Protein AF-A0A2E0Q6H4-F1 (afdb_monomer_lite)

Secondary structure (DSSP, 8-state):
-------------------------S---HHHHHHHHHHH--------PPPPPPPPTTS-HHHHHHHHHHHHHHHHHHHHHHHHHHHHHHHHHHHHHHHHHH-TTS--HHHHHHHHHHHHHHHHHHHHHHHHHHHHHHHHHHHHHHHSTT-TTTT-TT-GGG-TT-SS---------------

Sequence (183 aa):
MGVLRPLAFFFALVSAPVCAQQADYPDYDPLAEAQSMVDAHVVSDRTGCSVPIPATWNAPYWEQQAAMRRRVVFEQCLERAYTREYDRLERLGYRVADLRDAYPELDWSGIEYALDLKWEDLDRVESKIAIQRQWAETAITILDTFTGPGAPLDSSPLNPARNPYGGYGGYRPDTSVSAPGVP

Radius of gyration: 33.03 Å; chains: 1; bounding box: 84×75×72 Å

Structure (mmCIF, N/CA/C/O backbone):
data_AF-A0A2E0Q6H4-F1
#
_entry.id   AF-A0A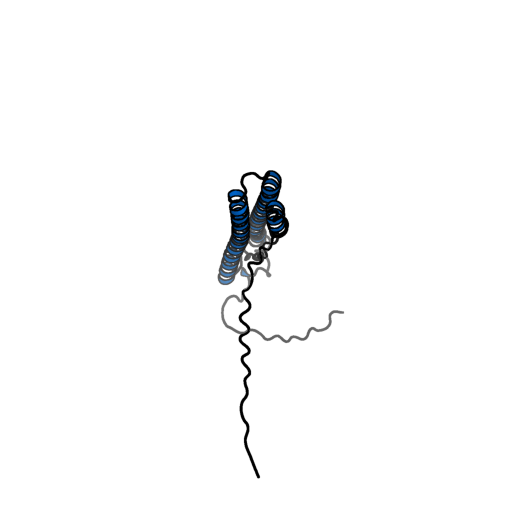2E0Q6H4-F1
#
loop_
_atom_site.group_PDB
_atom_site.id
_atom_site.type_symbol
_atom_site.label_atom_id
_atom_site.label_alt_id
_atom_site.label_comp_id
_atom_site.label_asym_id
_atom_site.label_entity_id
_atom_site.label_seq_id
_atom_site.pdbx_PDB_ins_code
_atom_site.Cartn_x
_atom_site.Cartn_y
_atom_site.Cartn_z
_atom_site.occupancy
_atom_site.B_iso_or_equiv
_atom_site.auth_seq_id
_atom_site.auth_comp_id
_atom_site.auth_asym_id
_atom_site.auth_atom_id
_atom_site.pdbx_PDB_model_num
ATOM 1 N N . MET A 1 1 ? 41.465 -67.825 -1.725 1.00 38.31 1 MET A N 1
ATOM 2 C CA . MET A 1 1 ? 42.762 -67.208 -1.388 1.00 38.31 1 MET A CA 1
ATOM 3 C C . MET A 1 1 ? 43.209 -66.381 -2.577 1.00 38.31 1 MET A C 1
ATOM 5 O O . MET A 1 1 ? 43.345 -66.942 -3.651 1.00 38.31 1 MET A O 1
ATOM 9 N N . GLY A 1 2 ? 43.416 -65.084 -2.342 1.00 38.41 2 GLY A N 1
ATOM 10 C CA . GLY A 1 2 ? 44.238 -64.181 -3.146 1.00 38.41 2 GLY A CA 1
ATOM 11 C C . GLY A 1 2 ? 43.578 -63.464 -4.325 1.00 38.41 2 GLY A C 1
ATOM 12 O O . GLY A 1 2 ? 42.710 -64.021 -4.974 1.00 38.41 2 GLY A O 1
ATOM 13 N N . VAL A 1 3 ? 43.942 -62.230 -4.672 1.00 47.09 3 VAL A N 1
ATOM 14 C CA . VAL A 1 3 ? 44.804 -61.205 -4.052 1.00 47.09 3 VAL A CA 1
ATOM 15 C C . VAL A 1 3 ? 44.552 -59.918 -4.879 1.00 47.09 3 VAL A C 1
ATOM 17 O O . VAL A 1 3 ? 44.521 -59.983 -6.100 1.00 47.09 3 VAL A O 1
ATOM 20 N N . LEU A 1 4 ? 44.398 -58.783 -4.184 1.00 43.22 4 LEU A N 1
ATOM 21 C CA . LEU A 1 4 ? 44.675 -57.381 -4.572 1.00 43.22 4 LEU A CA 1
ATOM 22 C C . LEU A 1 4 ? 43.949 -56.676 -5.747 1.00 43.22 4 LEU A C 1
ATOM 24 O O . LEU A 1 4 ? 44.094 -56.992 -6.922 1.00 43.22 4 LEU A O 1
ATOM 28 N N . ARG A 1 5 ? 43.311 -55.554 -5.370 1.00 51.16 5 ARG A N 1
ATOM 29 C CA . ARG A 1 5 ? 43.126 -54.326 -6.169 1.00 51.16 5 ARG A CA 1
ATOM 30 C C . ARG A 1 5 ? 44.481 -53.713 -6.575 1.00 51.16 5 ARG A C 1
ATOM 32 O O . ARG A 1 5 ? 45.415 -53.754 -5.776 1.00 51.16 5 ARG A O 1
ATOM 39 N N . PRO A 1 6 ? 44.523 -53.004 -7.715 1.00 51.59 6 PRO A N 1
ATOM 40 C CA . PRO A 1 6 ? 44.837 -51.565 -7.702 1.00 51.59 6 PRO A CA 1
ATOM 41 C C . PRO A 1 6 ? 43.843 -50.771 -8.582 1.00 51.59 6 PRO A C 1
ATOM 43 O O . PRO A 1 6 ? 43.427 -51.225 -9.639 1.00 51.59 6 PRO A O 1
ATOM 46 N N . LEU A 1 7 ? 43.232 -49.692 -8.084 1.00 53.69 7 LEU A N 1
ATOM 47 C CA . LEU A 1 7 ? 43.707 -48.305 -8.235 1.00 53.69 7 LEU A CA 1
ATOM 48 C C . LEU A 1 7 ? 44.047 -47.920 -9.687 1.00 53.69 7 LEU A C 1
ATOM 50 O O . LEU A 1 7 ? 45.178 -48.077 -10.128 1.00 53.69 7 LEU A O 1
ATOM 54 N N . ALA A 1 8 ? 43.068 -47.333 -10.379 1.00 49.91 8 ALA A N 1
ATOM 55 C CA . ALA A 1 8 ? 43.291 -46.421 -11.499 1.00 49.91 8 ALA A CA 1
ATOM 56 C C . ALA A 1 8 ? 42.130 -45.411 -11.565 1.00 49.91 8 ALA A C 1
ATOM 58 O O . ALA A 1 8 ? 41.183 -45.554 -12.333 1.00 49.91 8 ALA A O 1
ATOM 59 N N . PHE A 1 9 ? 42.191 -44.400 -10.694 1.00 45.22 9 PHE A N 1
ATOM 60 C CA . PHE A 1 9 ? 41.482 -43.135 -10.884 1.00 45.22 9 PHE A CA 1
ATOM 61 C C . PHE A 1 9 ? 42.164 -42.421 -12.058 1.00 45.22 9 PHE A C 1
ATOM 63 O O . PHE A 1 9 ? 43.212 -41.802 -11.884 1.00 45.22 9 PHE A O 1
ATOM 70 N N . PHE A 1 10 ? 41.612 -42.536 -13.265 1.00 48.28 10 PHE A N 1
ATOM 71 C CA . PHE A 1 10 ? 42.028 -41.689 -14.379 1.00 48.28 10 PHE A CA 1
ATOM 72 C C . PHE A 1 10 ? 41.368 -40.315 -14.224 1.00 48.28 10 PHE A C 1
ATOM 74 O O . PHE A 1 10 ? 40.257 -40.076 -14.688 1.00 48.28 10 PHE A O 1
ATOM 81 N N . PHE A 1 11 ? 42.072 -39.408 -13.546 1.00 49.59 11 PHE A N 1
ATOM 82 C CA . PHE A 1 11 ? 41.886 -37.968 -13.697 1.00 49.59 11 PHE A CA 1
ATOM 83 C C . PHE A 1 11 ? 42.416 -37.567 -15.081 1.00 49.59 11 PHE A C 1
ATOM 85 O O . PHE A 1 11 ? 43.605 -37.308 -15.253 1.00 49.59 11 PHE A O 1
ATOM 92 N N . ALA A 1 12 ? 41.540 -37.533 -16.084 1.00 47.72 12 ALA A N 1
ATOM 93 C CA . ALA A 1 12 ? 41.831 -36.866 -17.347 1.00 47.72 12 ALA A CA 1
ATOM 94 C C . ALA A 1 12 ? 41.518 -35.370 -17.194 1.00 47.72 12 ALA A C 1
ATOM 96 O O . ALA A 1 12 ? 40.416 -34.908 -17.480 1.00 47.72 12 ALA A O 1
ATOM 97 N N . LEU A 1 13 ? 42.506 -34.619 -16.703 1.00 49.28 13 LEU A N 1
ATOM 98 C CA . LEU A 1 13 ? 42.593 -33.170 -16.871 1.00 49.28 13 LEU A CA 1
ATOM 99 C C . LEU A 1 13 ? 42.799 -32.879 -18.364 1.00 49.28 13 LEU A C 1
ATOM 101 O O . LEU A 1 13 ? 43.928 -32.835 -18.846 1.00 49.28 13 LEU A O 1
ATOM 105 N N . VAL A 1 14 ? 41.706 -32.702 -19.104 1.00 49.16 14 VAL A N 1
ATOM 106 C CA . VAL A 1 14 ? 41.750 -32.076 -20.428 1.00 49.16 14 VAL A CA 1
ATOM 107 C C . VAL A 1 14 ? 41.523 -30.586 -20.223 1.00 49.16 14 VAL A C 1
ATOM 109 O O . VAL A 1 14 ? 40.399 -30.099 -20.138 1.00 49.16 14 VAL A O 1
ATOM 112 N N . SER A 1 15 ? 42.634 -29.868 -20.109 1.00 49.97 15 SER A N 1
ATOM 113 C CA . SER A 1 15 ? 42.712 -28.433 -20.333 1.00 49.97 15 SER A CA 1
ATOM 114 C C . SER A 1 15 ? 42.382 -28.147 -21.799 1.00 49.97 15 SER A C 1
ATOM 116 O O . SER A 1 15 ? 43.258 -28.216 -22.662 1.00 49.97 15 SER A O 1
ATOM 118 N N . ALA A 1 16 ? 41.121 -27.847 -22.088 1.00 44.22 16 ALA A N 1
ATOM 119 C CA . ALA A 1 16 ? 40.781 -27.103 -23.289 1.00 44.22 16 ALA A CA 1
ATOM 120 C C . ALA A 1 16 ? 40.933 -25.607 -22.966 1.00 44.22 16 ALA A C 1
ATOM 122 O O . ALA A 1 16 ? 40.406 -25.164 -21.940 1.00 44.22 16 ALA A O 1
ATOM 123 N N . PRO A 1 17 ? 41.631 -24.813 -23.799 1.00 45.22 17 PRO A N 1
ATOM 124 C CA . PRO A 1 17 ? 41.467 -23.376 -23.744 1.00 45.22 17 PRO A CA 1
ATOM 125 C C . PRO A 1 17 ? 40.009 -23.141 -24.121 1.00 45.22 17 PRO A C 1
ATOM 127 O O . PRO A 1 17 ? 39.597 -23.435 -25.244 1.00 45.22 17 PRO A O 1
ATOM 130 N N . VAL A 1 18 ? 39.201 -22.687 -23.168 1.00 47.12 18 VAL A N 1
ATOM 131 C CA . VAL A 1 18 ? 37.908 -22.106 -23.504 1.00 47.12 18 VAL A CA 1
ATOM 132 C C . VAL A 1 18 ? 38.257 -20.848 -24.282 1.00 47.12 18 VAL A C 1
ATOM 134 O O . VAL A 1 18 ? 38.580 -19.807 -23.714 1.00 47.12 18 VAL A O 1
ATOM 137 N N . CYS A 1 19 ? 38.315 -21.006 -25.606 1.00 45.94 19 CYS A N 1
ATOM 138 C CA . CYS A 1 19 ? 38.226 -19.918 -26.552 1.00 45.94 19 CYS A CA 1
ATOM 139 C C . CYS A 1 19 ? 37.135 -18.987 -26.046 1.00 45.94 19 CYS A C 1
ATOM 141 O O . CYS A 1 19 ? 36.049 -19.453 -25.700 1.00 45.94 19 CYS A O 1
ATOM 143 N N . ALA A 1 20 ? 37.467 -17.701 -25.989 1.00 47.00 20 ALA A N 1
ATOM 144 C CA . ALA A 1 20 ? 36.523 -16.623 -25.816 1.00 47.00 20 ALA A CA 1
ATOM 145 C C . ALA A 1 20 ? 35.267 -16.924 -26.643 1.00 47.00 20 ALA A C 1
ATOM 147 O O . ALA A 1 20 ? 35.256 -16.769 -27.863 1.00 47.00 20 ALA A O 1
ATOM 148 N N . GLN A 1 21 ? 34.218 -17.401 -25.977 1.00 43.41 21 GLN A N 1
ATOM 149 C CA . GLN A 1 21 ? 32.877 -17.273 -26.496 1.00 43.41 21 GLN A CA 1
ATOM 150 C C . GLN A 1 21 ? 32.569 -15.791 -26.333 1.00 43.41 21 GLN A C 1
ATOM 152 O O . GLN A 1 21 ? 32.077 -15.351 -25.298 1.00 43.41 21 GLN A O 1
ATOM 157 N N . GLN A 1 22 ? 32.908 -15.010 -27.359 1.00 43.38 22 GLN A N 1
ATOM 158 C CA . GLN A 1 22 ? 32.045 -13.910 -27.759 1.00 43.38 22 GLN A CA 1
ATOM 159 C C . GLN A 1 22 ? 30.679 -14.546 -28.021 1.00 43.38 22 GLN A C 1
ATOM 161 O O . GLN A 1 22 ? 30.372 -14.995 -29.120 1.00 43.38 22 GLN A O 1
ATOM 166 N N . ALA A 1 23 ? 29.900 -14.699 -26.953 1.00 42.00 23 ALA A N 1
ATOM 167 C CA . ALA A 1 23 ? 28.467 -14.687 -27.079 1.00 42.00 23 ALA A CA 1
ATOM 168 C C . ALA A 1 23 ? 28.145 -13.262 -27.531 1.00 42.00 23 ALA A C 1
ATOM 170 O O . ALA A 1 23 ? 28.030 -12.359 -26.706 1.00 42.00 23 ALA A O 1
ATOM 171 N N . ASP A 1 24 ? 28.085 -13.061 -28.848 1.00 47.81 24 ASP A N 1
ATOM 172 C CA . ASP A 1 24 ? 27.157 -12.096 -29.422 1.00 47.81 24 ASP A CA 1
ATOM 173 C C . ASP A 1 24 ? 25.786 -12.478 -28.853 1.00 47.81 24 ASP A C 1
ATOM 175 O O . ASP A 1 24 ? 25.122 -13.400 -29.333 1.00 47.81 24 ASP A O 1
ATOM 179 N N . TYR A 1 25 ? 25.434 -11.870 -27.719 1.00 50.44 25 TYR A N 1
ATOM 180 C CA . TYR A 1 25 ? 24.087 -11.943 -27.184 1.00 50.44 25 TYR A CA 1
ATOM 181 C C . TYR A 1 25 ? 23.203 -11.270 -28.235 1.00 50.44 25 TYR A C 1
ATOM 183 O O . TYR A 1 25 ? 23.443 -10.099 -28.533 1.00 50.44 25 TYR A O 1
ATOM 191 N N . PRO A 1 26 ? 22.244 -11.985 -28.846 1.00 53.97 26 PRO A N 1
ATOM 192 C CA . PRO A 1 26 ? 21.348 -11.354 -29.796 1.00 53.97 26 PRO A CA 1
ATOM 193 C C . PRO A 1 26 ? 20.579 -10.270 -29.039 1.00 53.97 26 PRO A C 1
ATOM 195 O O . PRO A 1 26 ? 19.970 -10.574 -28.016 1.00 53.97 26 PRO A O 1
ATOM 198 N N . ASP A 1 27 ? 20.706 -9.029 -29.513 1.00 69.50 27 ASP A N 1
ATOM 199 C CA . ASP A 1 27 ? 19.923 -7.838 -29.174 1.00 69.50 27 ASP A CA 1
ATOM 200 C C . ASP A 1 27 ? 19.319 -7.851 -27.763 1.00 69.50 27 ASP A C 1
ATOM 202 O O . ASP A 1 27 ? 18.140 -8.145 -27.562 1.00 69.50 27 ASP A O 1
ATOM 206 N N . TYR A 1 28 ? 20.147 -7.538 -26.763 1.00 83.75 28 TYR A N 1
ATOM 207 C CA . TYR A 1 28 ? 19.635 -7.205 -25.440 1.00 83.75 28 TYR A CA 1
ATOM 208 C C . TYR A 1 28 ? 18.744 -5.961 -25.552 1.00 83.75 28 TYR A C 1
ATOM 210 O O . TYR A 1 28 ? 19.233 -4.875 -25.860 1.00 83.75 28 TYR A O 1
ATOM 218 N N . ASP A 1 29 ? 17.443 -6.144 -25.326 1.00 91.19 29 ASP A N 1
ATOM 219 C CA . ASP A 1 29 ? 16.445 -5.079 -25.343 1.00 91.19 29 ASP A CA 1
ATOM 220 C C . ASP A 1 29 ? 16.112 -4.650 -23.897 1.00 91.19 29 ASP A C 1
ATOM 222 O O . ASP A 1 29 ? 15.315 -5.317 -23.221 1.00 91.19 29 ASP A O 1
ATOM 226 N N . PRO A 1 30 ? 16.712 -3.552 -23.395 1.00 92.69 30 PRO A N 1
ATOM 227 C CA . PRO A 1 30 ? 16.463 -3.064 -22.038 1.00 92.69 30 PRO A CA 1
ATOM 228 C C . PRO A 1 30 ? 15.018 -2.589 -21.834 1.00 92.69 30 PRO A C 1
ATOM 230 O O . PRO A 1 30 ? 14.520 -2.650 -20.708 1.00 92.69 30 PRO A O 1
ATOM 233 N N . LEU A 1 31 ? 14.318 -2.156 -22.892 1.00 95.00 31 LEU A N 1
ATOM 234 C CA . LEU A 1 31 ? 12.911 -1.760 -22.791 1.00 95.00 31 LEU A CA 1
ATOM 235 C C . LEU A 1 31 ? 12.029 -2.991 -22.589 1.00 95.00 31 LEU A C 1
ATOM 237 O O . LEU A 1 31 ? 11.151 -2.977 -21.727 1.00 95.00 31 LEU A O 1
ATOM 241 N N . ALA A 1 32 ? 12.287 -4.076 -23.324 1.00 95.31 32 ALA A N 1
ATOM 242 C CA . ALA A 1 32 ? 11.581 -5.339 -23.118 1.00 95.31 32 ALA A CA 1
ATOM 243 C C . ALA A 1 32 ? 11.853 -5.932 -21.726 1.00 95.31 32 ALA A C 1
ATOM 245 O O . ALA A 1 32 ? 10.930 -6.444 -21.085 1.00 95.31 32 ALA A O 1
ATOM 246 N N . GLU A 1 33 ? 13.089 -5.836 -21.224 1.00 95.38 33 GLU A N 1
ATOM 247 C CA . GLU A 1 33 ? 13.395 -6.247 -19.853 1.00 95.38 33 GLU A CA 1
ATOM 248 C C . GLU A 1 33 ? 12.619 -5.405 -18.833 1.00 95.38 33 GLU A C 1
ATOM 250 O O . GLU A 1 33 ? 11.914 -5.973 -17.993 1.00 95.38 33 GLU A O 1
ATOM 255 N N . ALA A 1 34 ? 12.691 -4.075 -18.919 1.00 95.31 34 ALA A N 1
ATOM 256 C CA . ALA A 1 34 ? 11.980 -3.186 -18.007 1.00 95.31 34 ALA A CA 1
ATOM 257 C C . ALA A 1 34 ? 10.465 -3.431 -18.041 1.00 95.31 34 ALA A C 1
ATOM 259 O O . ALA A 1 34 ? 9.838 -3.570 -16.989 1.00 95.31 34 ALA A O 1
ATOM 260 N N . GLN A 1 35 ? 9.891 -3.587 -19.236 1.00 97.00 35 GLN A N 1
ATOM 261 C CA . GLN A 1 35 ? 8.481 -3.918 -19.411 1.00 97.00 35 GLN A CA 1
ATOM 262 C C . GLN A 1 35 ? 8.136 -5.239 -18.718 1.00 97.00 35 GLN A C 1
ATOM 264 O O . GLN A 1 35 ? 7.163 -5.306 -17.970 1.00 97.00 35 GLN A O 1
ATOM 269 N N . SER A 1 36 ? 8.969 -6.272 -18.875 1.00 96.31 36 SER A N 1
ATOM 270 C CA . SER A 1 36 ? 8.749 -7.560 -18.210 1.00 96.31 36 SER A CA 1
ATOM 271 C C . SER A 1 36 ? 8.782 -7.453 -16.678 1.00 96.31 36 SER A C 1
ATOM 273 O O . SER A 1 36 ? 8.003 -8.126 -15.998 1.00 96.31 36 SER A O 1
ATOM 275 N N . MET A 1 37 ? 9.630 -6.580 -16.116 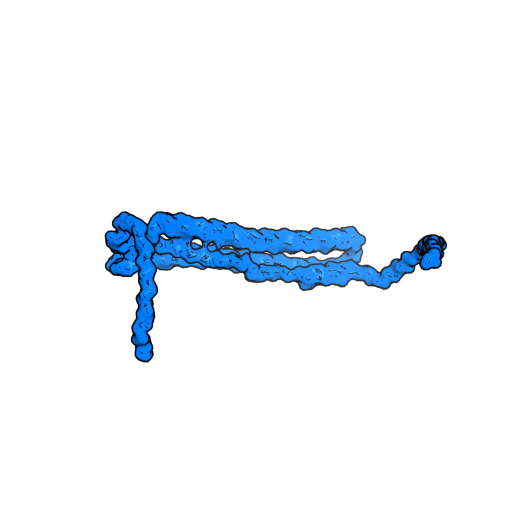1.00 96.56 37 MET A N 1
ATOM 276 C CA . MET A 1 37 ? 9.670 -6.322 -14.673 1.00 96.56 37 MET A CA 1
ATOM 277 C C . MET A 1 37 ? 8.399 -5.621 -14.186 1.00 96.56 37 MET A C 1
ATOM 279 O O . MET A 1 37 ? 7.860 -5.994 -13.139 1.00 96.56 37 MET A O 1
ATOM 283 N N . VAL A 1 38 ? 7.916 -4.626 -14.938 1.00 96.19 38 VAL A N 1
ATOM 284 C CA . VAL A 1 38 ? 6.686 -3.886 -14.624 1.00 96.19 38 VAL A CA 1
ATOM 285 C C . VAL A 1 38 ? 5.454 -4.787 -14.745 1.00 96.19 38 VAL A C 1
ATOM 287 O O . VAL A 1 38 ? 4.601 -4.787 -13.854 1.00 96.19 38 VAL A O 1
ATOM 290 N N . ASP A 1 39 ? 5.381 -5.614 -15.787 1.00 95.56 39 ASP A N 1
ATOM 291 C CA . ASP A 1 39 ? 4.275 -6.549 -16.014 1.00 95.56 39 ASP A CA 1
ATOM 292 C C . ASP A 1 39 ? 4.234 -7.665 -14.966 1.00 95.56 39 ASP A C 1
ATOM 294 O O . ASP A 1 39 ? 3.159 -8.039 -14.490 1.00 95.56 39 ASP A O 1
ATOM 298 N N . ALA A 1 40 ? 5.398 -8.164 -14.541 1.00 95.06 40 ALA A N 1
ATOM 299 C CA . ALA A 1 40 ? 5.494 -9.147 -13.465 1.00 95.06 40 ALA A CA 1
ATOM 300 C C . ALA A 1 40 ? 5.100 -8.570 -12.093 1.00 95.06 40 ALA A C 1
ATOM 302 O O . ALA A 1 40 ? 4.741 -9.321 -11.177 1.00 95.06 40 ALA A O 1
ATOM 303 N N . HIS A 1 41 ? 5.169 -7.249 -11.916 1.00 95.81 41 HIS A N 1
ATOM 304 C CA . HIS A 1 41 ? 4.793 -6.604 -10.670 1.00 95.81 41 HIS A CA 1
ATOM 305 C C . HIS A 1 41 ? 3.277 -6.421 -10.574 1.00 95.81 41 HIS A C 1
ATOM 307 O O . HIS A 1 41 ? 2.669 -5.599 -11.257 1.00 95.81 41 HIS A O 1
ATOM 313 N N . VAL A 1 42 ? 2.659 -7.152 -9.650 1.00 91.88 42 VAL A N 1
ATOM 314 C CA . VAL A 1 42 ? 1.245 -6.989 -9.302 1.00 91.88 42 VAL A CA 1
ATOM 315 C C . VAL A 1 42 ? 1.143 -6.307 -7.942 1.00 91.88 42 VAL A C 1
ATOM 317 O O . VAL A 1 42 ? 1.637 -6.852 -6.947 1.00 91.88 42 VAL A O 1
ATOM 320 N N . VAL A 1 43 ? 0.482 -5.147 -7.918 1.00 89.94 43 VAL A N 1
ATOM 321 C CA . VAL A 1 43 ? 0.080 -4.455 -6.688 1.00 89.94 43 VAL A CA 1
ATOM 322 C C . VAL A 1 43 ? -1.117 -5.202 -6.109 1.00 89.94 43 VAL A C 1
ATOM 324 O O . VAL A 1 43 ? -2.161 -5.331 -6.752 1.00 89.94 43 VAL A O 1
ATOM 327 N N . SER A 1 44 ? -0.954 -5.769 -4.914 1.00 85.25 44 SER A N 1
ATOM 328 C CA .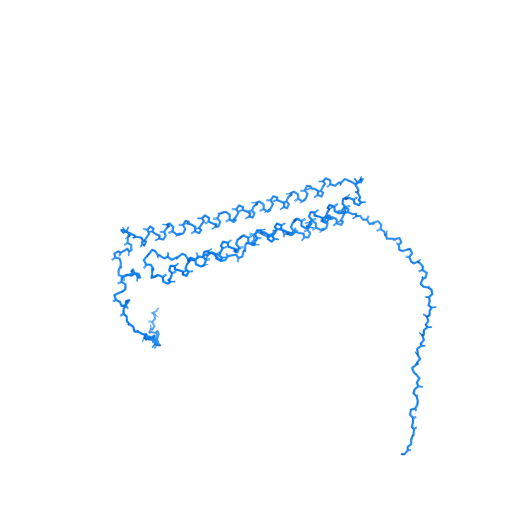 SER A 1 44 ? -2.023 -6.553 -4.289 1.00 85.25 44 SER A CA 1
ATOM 329 C C . SER A 1 44 ? -3.104 -5.645 -3.715 1.00 85.25 44 SER A C 1
ATOM 331 O O . SER A 1 44 ? -2.855 -4.859 -2.807 1.00 85.25 44 SER A O 1
ATOM 333 N N . ASP A 1 45 ? -4.345 -5.843 -4.154 1.00 79.75 45 ASP A N 1
ATOM 334 C CA . ASP A 1 45 ? -5.501 -5.110 -3.638 1.00 79.75 45 ASP A CA 1
ATOM 335 C C . ASP A 1 45 ? -6.092 -5.706 -2.345 1.00 79.75 45 ASP A C 1
ATOM 337 O O . ASP A 1 45 ? -7.006 -5.142 -1.734 1.00 79.75 45 ASP A O 1
ATOM 341 N N . ARG A 1 46 ? -5.565 -6.861 -1.923 1.00 79.50 46 ARG A N 1
ATOM 342 C CA . ARG A 1 46 ? -5.964 -7.573 -0.710 1.00 79.50 46 ARG A CA 1
ATOM 343 C C . ARG A 1 46 ? -5.053 -7.177 0.443 1.00 79.50 46 ARG A C 1
ATOM 345 O O . ARG A 1 46 ? -3.873 -7.515 0.437 1.00 79.50 46 ARG A O 1
ATOM 352 N N . THR A 1 47 ? -5.624 -6.554 1.474 1.00 78.56 47 THR A N 1
ATOM 353 C CA . THR A 1 47 ? -4.902 -6.239 2.719 1.00 78.56 47 THR A CA 1
ATOM 354 C C . THR A 1 47 ? -4.666 -7.482 3.582 1.00 78.56 47 THR A C 1
ATOM 356 O O . THR A 1 47 ? -3.689 -7.550 4.318 1.00 78.56 47 THR A O 1
ATOM 359 N N . GLY A 1 48 ? -5.552 -8.487 3.505 1.00 82.56 48 GLY A N 1
ATOM 360 C CA . GLY A 1 48 ? -5.460 -9.714 4.311 1.00 82.56 48 GLY A CA 1
ATOM 361 C C . GLY A 1 48 ? -5.660 -9.493 5.818 1.00 82.56 48 GLY A C 1
ATOM 362 O O . GLY A 1 48 ? -5.450 -10.414 6.606 1.00 82.56 48 GLY A O 1
ATOM 363 N N . CYS A 1 49 ? -6.069 -8.290 6.225 1.00 86.88 49 CYS A N 1
ATOM 364 C CA . CYS A 1 49 ? -6.240 -7.917 7.621 1.00 86.88 49 CYS A CA 1
ATOM 365 C C . CYS A 1 49 ? -7.638 -8.290 8.115 1.00 86.88 49 CYS A C 1
ATOM 367 O O . CYS A 1 49 ? -8.648 -7.893 7.534 1.00 86.88 49 CYS A O 1
ATOM 369 N N . SER A 1 50 ? -7.708 -9.046 9.211 1.00 83.75 50 SER A N 1
ATOM 370 C CA . SER A 1 50 ? -8.980 -9.399 9.842 1.00 83.75 50 SER A CA 1
ATOM 371 C C . SER A 1 50 ? -9.612 -8.166 10.486 1.00 83.75 50 SER A C 1
ATOM 373 O O . SER A 1 50 ? -9.009 -7.579 11.388 1.00 83.75 50 SER A O 1
ATOM 375 N N . VAL A 1 51 ? -10.829 -7.808 10.068 1.00 83.25 51 VAL A N 1
ATOM 376 C CA . VAL A 1 51 ? -11.598 -6.720 10.690 1.00 83.25 51 VAL A CA 1
ATOM 377 C C . VAL A 1 51 ? -11.831 -7.058 12.169 1.00 83.25 51 VAL A C 1
ATOM 379 O O . VAL A 1 51 ? -12.344 -8.141 12.473 1.00 83.25 51 VAL A O 1
ATOM 382 N N . PRO A 1 52 ? -11.437 -6.182 13.108 1.00 84.50 52 PRO A N 1
ATOM 383 C CA . PRO A 1 52 ? -11.568 -6.464 14.525 1.00 84.50 52 PRO A CA 1
ATOM 384 C C . PRO A 1 52 ? -13.042 -6.382 14.923 1.00 84.50 52 PRO A C 1
ATOM 386 O O . PRO A 1 52 ? -13.728 -5.416 14.603 1.00 84.50 52 PRO A O 1
ATOM 389 N N . ILE A 1 53 ? -13.521 -7.385 15.660 1.00 82.12 53 ILE A N 1
ATOM 390 C CA . ILE A 1 53 ? -14.839 -7.323 16.300 1.00 82.12 53 ILE A CA 1
ATOM 391 C C . ILE A 1 53 ? -14.729 -6.349 17.484 1.00 82.12 53 ILE A C 1
ATOM 393 O O . ILE A 1 53 ? -13.918 -6.618 18.386 1.00 82.12 53 ILE A O 1
ATOM 397 N N . PRO A 1 54 ? -15.494 -5.243 17.505 1.00 81.06 54 PRO A N 1
ATOM 398 C CA . PRO A 1 54 ? -15.480 -4.317 18.628 1.00 81.06 54 PRO A CA 1
ATOM 399 C C . PRO A 1 54 ? -16.110 -4.956 19.865 1.00 81.06 54 PRO A C 1
ATOM 401 O O . PRO A 1 54 ? -16.968 -5.831 19.756 1.00 81.06 54 PRO A O 1
ATOM 404 N N . ALA A 1 55 ? -15.700 -4.509 21.050 1.00 79.94 55 ALA A N 1
ATOM 405 C CA . ALA A 1 55 ? -16.435 -4.834 22.265 1.00 79.94 55 ALA A CA 1
ATOM 406 C C . ALA A 1 55 ? -17.731 -4.016 22.303 1.00 79.94 55 ALA A C 1
ATOM 408 O O . ALA A 1 55 ? -17.752 -2.866 21.871 1.00 79.94 55 ALA A O 1
ATOM 409 N N . THR A 1 56 ? -18.799 -4.592 22.851 1.00 80.31 56 THR A N 1
ATOM 410 C CA . THR A 1 56 ? -19.981 -3.809 23.227 1.00 80.31 56 THR A CA 1
ATOM 411 C C . THR A 1 56 ? -19.633 -2.869 24.377 1.00 80.31 56 THR A C 1
ATOM 413 O O . THR A 1 56 ? -18.798 -3.221 25.213 1.00 80.31 56 THR A O 1
ATOM 416 N N . TRP A 1 57 ? -20.331 -1.743 24.499 1.00 74.44 57 TRP A N 1
ATOM 417 C CA . TRP A 1 57 ? -20.143 -0.790 25.600 1.00 74.44 57 TRP A CA 1
ATOM 418 C C . TRP A 1 57 ? -20.208 -1.454 26.988 1.00 74.44 57 TRP A C 1
ATOM 420 O O . TRP A 1 57 ? -19.373 -1.230 27.862 1.00 74.44 57 TRP A O 1
ATOM 430 N N . ASN A 1 58 ? -21.170 -2.359 27.148 1.00 73.38 58 ASN A N 1
ATOM 431 C CA . ASN A 1 58 ? -21.441 -3.113 28.369 1.00 73.38 58 ASN A CA 1
ATOM 432 C C . ASN A 1 58 ? -20.540 -4.349 28.566 1.00 73.38 58 ASN A C 1
ATOM 434 O O . ASN A 1 58 ? -20.764 -5.150 29.474 1.00 73.38 58 ASN A O 1
ATOM 438 N N . ALA A 1 59 ? -19.532 -4.551 27.715 1.00 75.62 59 ALA A N 1
ATOM 439 C CA . ALA A 1 59 ? -18.622 -5.680 27.861 1.00 75.62 59 ALA A CA 1
ATOM 440 C C . ALA A 1 59 ? -17.778 -5.537 29.143 1.00 75.62 59 ALA A C 1
ATOM 442 O O . ALA A 1 59 ? -17.396 -4.421 29.507 1.00 75.62 59 ALA A O 1
ATOM 443 N N . PRO A 1 60 ? -17.431 -6.641 29.826 1.00 77.75 60 PRO A N 1
ATOM 444 C CA . PRO A 1 60 ? -16.520 -6.597 30.960 1.00 77.75 60 PRO A CA 1
ATOM 445 C C . PRO A 1 60 ? -15.143 -6.061 30.544 1.00 77.75 60 PRO A C 1
ATOM 447 O O . PRO A 1 60 ? -14.698 -6.219 29.407 1.00 77.75 60 PRO A O 1
ATOM 450 N N . TYR A 1 61 ? -14.424 -5.469 31.499 1.00 78.75 61 TYR A N 1
ATOM 451 C CA . TYR A 1 61 ? -13.167 -4.755 31.239 1.00 78.75 61 TYR A CA 1
ATOM 452 C C . TYR A 1 61 ? -12.124 -5.568 30.446 1.00 78.75 61 TYR A C 1
ATOM 454 O O . TYR A 1 61 ? -11.449 -5.035 29.567 1.00 78.75 61 TYR A O 1
ATOM 462 N N . TRP A 1 62 ? -12.010 -6.874 30.707 1.00 79.19 62 TRP A N 1
ATOM 463 C CA . TRP A 1 62 ? -11.072 -7.748 29.993 1.00 79.19 62 TRP A CA 1
ATOM 464 C C . TRP A 1 62 ? -11.400 -7.888 28.497 1.00 79.19 62 TRP A C 1
ATOM 466 O O . TRP A 1 62 ? -10.489 -8.021 27.676 1.00 79.19 62 TRP A O 1
ATOM 476 N N . GLU A 1 63 ? -12.680 -7.832 28.130 1.00 82.00 63 GLU A N 1
ATOM 477 C CA . GLU A 1 63 ? -13.146 -7.925 26.747 1.00 82.00 63 GLU A CA 1
ATOM 478 C C . GLU A 1 63 ? -12.939 -6.597 26.015 1.00 82.00 63 GLU A C 1
ATOM 480 O O . GLU A 1 63 ? -12.437 -6.593 24.890 1.00 82.00 63 GLU A O 1
ATOM 485 N N . GLN A 1 64 ? -13.181 -5.469 26.692 1.00 79.62 64 GLN A N 1
ATOM 486 C CA . GLN A 1 64 ? -12.834 -4.139 26.178 1.00 79.62 64 GLN A CA 1
ATOM 487 C C . GLN A 1 64 ? -11.325 -4.024 25.900 1.00 79.62 64 GLN A C 1
ATOM 489 O O . GLN A 1 64 ? -10.914 -3.619 24.811 1.00 79.62 64 GLN A O 1
ATOM 494 N N . GLN A 1 65 ? -10.474 -4.474 26.832 1.00 84.19 65 GLN A N 1
ATOM 495 C CA . GLN A 1 65 ? -9.023 -4.530 26.613 1.00 84.19 65 GLN A CA 1
ATOM 496 C C . GLN A 1 65 ? -8.634 -5.452 25.445 1.00 84.19 65 GLN A C 1
ATOM 498 O O . GLN A 1 65 ? -7.707 -5.153 24.688 1.00 84.19 65 GLN A O 1
ATOM 503 N N . ALA A 1 66 ? -9.304 -6.598 25.291 1.00 83.50 66 ALA A N 1
ATOM 504 C CA . ALA A 1 66 ? -9.053 -7.509 24.177 1.00 83.50 66 ALA A CA 1
ATOM 505 C C . ALA A 1 66 ? -9.430 -6.880 22.826 1.00 83.50 66 ALA A C 1
ATOM 507 O O . ALA A 1 66 ? -8.650 -6.991 21.879 1.00 83.50 66 ALA A O 1
ATOM 508 N N . ALA A 1 67 ? -10.565 -6.182 22.743 1.00 84.69 67 ALA A N 1
ATOM 509 C CA . ALA A 1 67 ? -10.984 -5.461 21.544 1.00 84.69 67 ALA A CA 1
ATOM 510 C C . ALA A 1 67 ? -10.001 -4.338 21.174 1.00 84.69 67 ALA A C 1
ATOM 512 O O . ALA A 1 67 ? -9.595 -4.250 20.016 1.00 84.69 67 ALA A O 1
ATOM 513 N N . MET A 1 68 ? -9.518 -3.566 22.155 1.00 84.94 68 MET A N 1
ATOM 514 C CA . MET A 1 68 ? -8.486 -2.543 21.926 1.00 84.94 68 MET A CA 1
ATOM 515 C C . MET A 1 68 ? -7.196 -3.144 21.356 1.00 84.94 68 MET A C 1
ATOM 517 O O . MET A 1 68 ? -6.648 -2.629 20.385 1.00 84.94 68 MET A O 1
ATOM 521 N N . ARG A 1 69 ? -6.736 -4.284 21.890 1.00 88.81 69 ARG A N 1
ATOM 522 C CA . ARG A 1 69 ? -5.565 -4.991 21.336 1.00 88.81 69 ARG A CA 1
ATOM 523 C C . ARG A 1 69 ? -5.793 -5.454 19.897 1.00 88.81 69 ARG A C 1
ATOM 525 O O . ARG A 1 69 ? -4.906 -5.287 19.066 1.00 88.81 69 ARG A O 1
ATOM 532 N N . ARG A 1 70 ? -6.970 -6.010 19.583 1.00 89.00 70 ARG A N 1
ATOM 533 C CA . ARG A 1 70 ? -7.319 -6.428 18.211 1.00 89.00 70 ARG A CA 1
ATOM 534 C C . ARG A 1 70 ? -7.336 -5.242 17.248 1.00 89.00 70 ARG A C 1
ATOM 536 O O . ARG A 1 70 ? -6.853 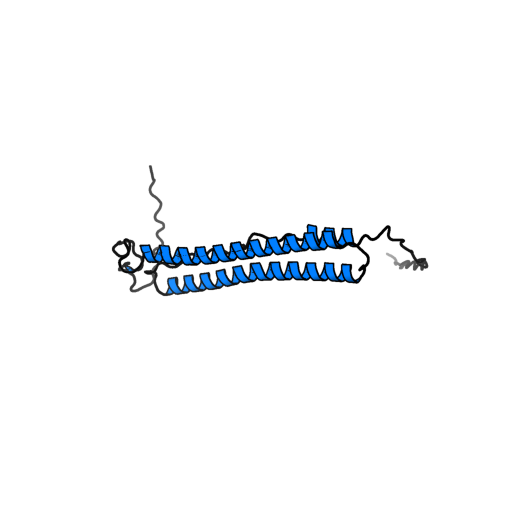-5.387 16.131 1.00 89.00 70 ARG A O 1
ATOM 543 N N . ARG A 1 71 ? -7.833 -4.079 17.684 1.00 88.44 71 ARG A N 1
ATOM 544 C CA . ARG A 1 71 ? -7.809 -2.837 16.898 1.00 88.44 71 ARG A CA 1
ATOM 545 C C . ARG A 1 71 ? -6.383 -2.401 16.566 1.00 88.44 71 ARG A C 1
ATOM 547 O O . ARG A 1 71 ? -6.087 -2.186 15.398 1.00 88.44 71 ARG A O 1
ATOM 554 N N . VAL A 1 72 ? -5.492 -2.359 17.556 1.00 90.19 72 VAL A N 1
ATOM 555 C CA . VAL A 1 72 ? -4.078 -2.003 17.331 1.00 90.19 72 VAL A CA 1
ATOM 556 C C . VAL A 1 72 ? -3.416 -2.969 16.342 1.00 90.19 72 VAL A C 1
ATOM 558 O O . VAL A 1 72 ? -2.725 -2.541 15.423 1.00 90.19 72 VAL A O 1
ATOM 561 N N . VAL A 1 73 ? -3.653 -4.277 16.486 1.00 91.56 73 VAL A N 1
ATOM 562 C CA . VAL A 1 73 ? -3.115 -5.289 15.557 1.00 91.56 73 VAL A CA 1
ATOM 563 C C . VAL A 1 73 ? -3.669 -5.108 14.141 1.00 91.56 73 VAL A C 1
ATOM 565 O O . VAL A 1 73 ? -2.927 -5.253 13.172 1.00 91.56 73 VAL A O 1
ATOM 568 N N . PHE A 1 74 ? -4.953 -4.778 14.011 1.00 92.06 74 PHE A N 1
ATOM 569 C CA . PHE A 1 74 ? -5.579 -4.483 12.726 1.00 92.06 74 PHE A CA 1
ATOM 570 C C . PHE A 1 74 ? -4.963 -3.251 12.057 1.00 92.06 74 PHE A C 1
ATOM 572 O O . PHE A 1 74 ? -4.562 -3.332 10.900 1.00 92.06 74 PHE A O 1
ATOM 579 N N . GLU A 1 75 ? -4.817 -2.142 12.783 1.00 91.06 75 GLU A N 1
ATOM 580 C CA . GLU A 1 75 ? -4.212 -0.910 12.262 1.00 91.06 75 GLU A CA 1
ATOM 581 C C . GLU A 1 75 ? -2.764 -1.142 11.807 1.00 91.06 75 GLU A C 1
ATOM 583 O O . GLU A 1 75 ? -2.403 -0.762 10.692 1.00 91.06 75 GLU A O 1
ATOM 588 N N . GLN A 1 76 ? -1.974 -1.865 12.609 1.00 93.88 76 GLN A N 1
ATOM 589 C CA . GLN A 1 76 ? -0.614 -2.270 12.242 1.00 93.88 76 GLN A CA 1
ATOM 590 C C . GLN A 1 76 ? -0.583 -3.192 11.019 1.00 93.88 76 GLN A C 1
ATOM 592 O O . GLN A 1 76 ? 0.345 -3.121 10.217 1.00 93.88 76 GLN A O 1
ATOM 597 N N . CYS A 1 77 ? -1.561 -4.088 10.874 1.00 92.94 77 CYS A N 1
ATOM 598 C CA . CYS A 1 77 ? -1.666 -4.943 9.697 1.00 92.94 77 CYS A CA 1
ATOM 599 C C . CYS A 1 77 ? -1.911 -4.110 8.435 1.00 92.94 77 CYS A C 1
ATOM 601 O O . CYS A 1 77 ? -1.217 -4.314 7.440 1.00 92.94 77 CYS A O 1
ATOM 603 N N . LEU A 1 78 ? -2.846 -3.155 8.490 1.00 91.69 78 LEU A N 1
ATOM 604 C CA . LEU A 1 78 ? -3.159 -2.278 7.360 1.00 91.69 78 LEU A CA 1
ATOM 605 C C . LEU A 1 78 ? -1.948 -1.442 6.942 1.00 91.69 78 LEU A C 1
ATOM 607 O O . LEU A 1 78 ? -1.624 -1.383 5.760 1.00 91.69 78 LEU A O 1
ATOM 611 N N . GLU A 1 79 ? -1.259 -0.842 7.913 1.00 92.44 79 GLU A N 1
ATOM 612 C CA . GLU A 1 79 ? -0.046 -0.061 7.665 1.00 92.44 79 GLU A CA 1
ATOM 613 C C . GLU A 1 79 ? 1.048 -0.923 7.028 1.00 92.44 79 GLU A C 1
ATOM 615 O O . GLU A 1 79 ? 1.579 -0.579 5.978 1.00 92.44 79 GLU A O 1
ATOM 620 N N . ARG A 1 80 ? 1.317 -2.110 7.586 1.00 92.25 80 ARG A N 1
ATOM 621 C CA . ARG A 1 80 ? 2.315 -3.033 7.026 1.00 92.25 80 ARG A CA 1
ATOM 622 C C . ARG A 1 80 ? 1.956 -3.532 5.632 1.00 92.25 80 ARG A C 1
ATOM 624 O O . ARG A 1 80 ? 2.870 -3.805 4.859 1.00 92.25 80 ARG A O 1
ATOM 631 N N . ALA A 1 81 ? 0.672 -3.715 5.328 1.00 89.81 81 ALA A N 1
ATOM 632 C CA . ALA A 1 81 ? 0.230 -4.101 3.994 1.00 89.81 81 ALA A CA 1
ATOM 633 C C . ALA A 1 81 ? 0.565 -2.996 2.983 1.00 89.81 81 ALA A C 1
ATOM 635 O O . ALA A 1 81 ? 1.192 -3.286 1.968 1.00 89.81 81 ALA A O 1
ATOM 636 N N . TYR A 1 82 ? 0.242 -1.741 3.309 1.00 92.62 82 TYR A N 1
ATOM 637 C CA . TYR A 1 82 ? 0.583 -0.588 2.477 1.00 92.62 82 TYR A CA 1
ATOM 638 C C . TYR A 1 82 ? 2.096 -0.423 2.306 1.00 92.62 82 TYR A C 1
ATOM 640 O O . TYR A 1 82 ? 2.588 -0.436 1.182 1.00 92.62 82 TYR A O 1
ATOM 648 N N . THR A 1 83 ? 2.851 -0.353 3.409 1.00 94.06 83 THR A N 1
ATOM 649 C CA . THR A 1 83 ? 4.309 -0.162 3.368 1.00 94.06 83 THR A CA 1
ATOM 650 C C . THR A 1 83 ? 4.999 -1.269 2.578 1.00 94.06 83 THR A C 1
ATOM 652 O O . THR A 1 83 ? 5.918 -1.007 1.814 1.00 94.06 83 THR A O 1
ATOM 655 N N . ARG A 1 84 ? 4.541 -2.522 2.701 1.00 91.88 84 ARG A N 1
ATOM 656 C CA . ARG A 1 84 ? 5.129 -3.633 1.947 1.00 91.88 84 ARG A CA 1
ATOM 657 C C . ARG A 1 84 ? 4.949 -3.462 0.439 1.00 91.88 84 ARG A C 1
ATOM 659 O O . ARG A 1 84 ? 5.883 -3.772 -0.299 1.00 91.88 84 ARG A O 1
ATOM 666 N N . GLU A 1 85 ? 3.778 -3.025 -0.015 1.00 93.56 85 GLU A N 1
ATOM 667 C CA . GLU A 1 85 ? 3.539 -2.782 -1.441 1.00 93.56 85 GLU A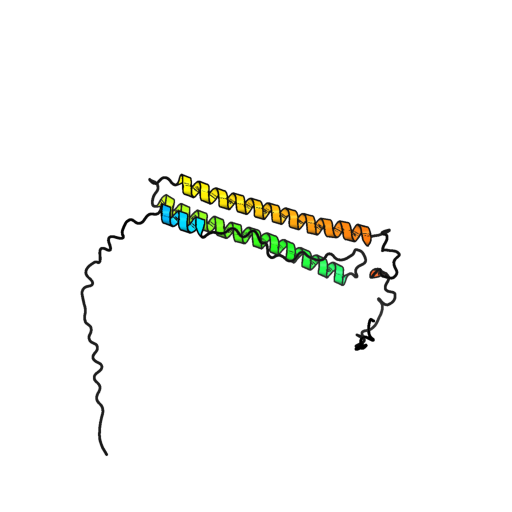 CA 1
ATOM 668 C C . GLU A 1 85 ? 4.293 -1.538 -1.923 1.00 93.56 85 GLU A C 1
ATOM 670 O O . GLU A 1 85 ? 4.968 -1.624 -2.948 1.00 93.56 85 GLU A O 1
ATOM 675 N N . TYR A 1 86 ? 4.302 -0.458 -1.134 1.00 95.50 86 TYR A N 1
ATOM 676 C CA . TYR A 1 86 ? 5.112 0.737 -1.389 1.00 95.50 86 TYR A CA 1
ATOM 677 C C . TYR A 1 86 ? 6.594 0.380 -1.594 1.00 95.50 86 TYR A C 1
ATOM 679 O O . TYR A 1 86 ? 7.149 0.644 -2.656 1.00 95.50 86 TYR A O 1
ATOM 687 N N . ASP A 1 87 ? 7.218 -0.337 -0.652 1.00 96.25 87 ASP A N 1
ATOM 688 C CA . ASP A 1 87 ? 8.634 -0.728 -0.737 1.00 96.25 87 ASP A CA 1
ATOM 689 C C . ASP A 1 87 ? 8.921 -1.638 -1.944 1.00 96.25 87 ASP A C 1
ATOM 691 O O . ASP A 1 87 ? 10.028 -1.681 -2.486 1.00 96.25 87 ASP A O 1
ATOM 695 N N . ARG A 1 88 ? 7.962 -2.490 -2.331 1.00 95.00 88 ARG A N 1
ATOM 696 C CA . ARG A 1 88 ? 8.110 -3.357 -3.511 1.00 95.00 88 ARG A CA 1
ATOM 697 C C . ARG A 1 88 ? 8.056 -2.535 -4.795 1.00 95.00 88 ARG A C 1
ATOM 699 O O . ARG A 1 88 ? 8.821 -2.856 -5.704 1.00 95.00 88 ARG A O 1
ATOM 706 N N . LEU A 1 89 ? 7.176 -1.541 -4.866 1.00 96.19 89 LEU A N 1
ATOM 707 C CA . LEU A 1 89 ? 7.033 -0.669 -6.025 1.00 96.19 89 LEU A CA 1
ATOM 708 C C . LEU A 1 89 ? 8.215 0.302 -6.141 1.00 96.19 89 LEU A C 1
ATOM 710 O O . LEU A 1 89 ? 8.782 0.446 -7.219 1.00 96.19 89 LEU A O 1
ATOM 714 N N . GLU A 1 90 ? 8.688 0.848 -5.023 1.00 97.31 90 GLU A N 1
ATOM 715 C CA . GLU A 1 90 ? 9.892 1.682 -4.968 1.00 97.31 90 GLU A CA 1
ATOM 716 C C . GLU A 1 90 ? 11.131 0.911 -5.456 1.00 97.31 90 GLU A C 1
ATOM 718 O O . GLU A 1 90 ? 11.868 1.381 -6.322 1.00 97.31 90 GLU A O 1
ATOM 723 N N . ARG A 1 91 ? 11.322 -0.337 -4.999 1.00 97.06 91 ARG A N 1
ATOM 724 C CA . ARG A 1 91 ? 12.403 -1.207 -5.502 1.00 97.06 91 ARG A CA 1
ATOM 725 C C . ARG A 1 91 ? 12.293 -1.520 -6.991 1.00 97.06 91 ARG A C 1
ATOM 727 O O . ARG A 1 91 ? 13.328 -1.714 -7.625 1.00 97.06 91 ARG A O 1
ATOM 734 N N . LEU A 1 92 ? 11.082 -1.636 -7.537 1.00 97.12 92 LEU A N 1
ATOM 735 C CA . LEU A 1 92 ? 10.893 -1.776 -8.981 1.00 97.12 92 LEU A CA 1
ATOM 736 C C . LEU A 1 92 ? 11.323 -0.485 -9.690 1.00 97.12 92 LEU A C 1
ATOM 738 O O . LEU A 1 92 ? 12.094 -0.561 -10.642 1.00 97.12 92 LEU A O 1
ATOM 742 N N . GLY A 1 93 ? 10.899 0.672 -9.178 1.00 96.94 93 GLY A N 1
ATOM 743 C CA . GLY A 1 93 ? 11.300 1.983 -9.683 1.00 96.94 93 GLY A CA 1
ATOM 744 C C . GLY A 1 93 ? 12.818 2.156 -9.724 1.00 96.94 93 GLY A C 1
ATOM 745 O O . GLY A 1 93 ? 13.345 2.571 -10.750 1.00 96.94 93 GLY A O 1
ATOM 746 N N . TYR A 1 94 ? 13.538 1.747 -8.673 1.00 97.75 94 TYR A N 1
ATOM 747 C CA . TYR A 1 94 ? 15.005 1.783 -8.670 1.00 97.75 94 TYR A CA 1
ATOM 748 C C . TYR A 1 94 ? 15.635 0.885 -9.736 1.00 97.75 94 TYR A C 1
ATOM 750 O O . TYR A 1 94 ? 16.546 1.322 -10.421 1.00 97.75 94 TYR A O 1
ATOM 758 N N . ARG A 1 95 ? 15.134 -0.340 -9.937 1.00 96.75 95 ARG A N 1
ATOM 759 C CA . ARG A 1 95 ? 15.676 -1.229 -10.983 1.00 96.75 95 ARG A CA 1
ATOM 760 C C . ARG A 1 95 ? 15.444 -0.681 -12.386 1.00 96.75 95 ARG A C 1
ATOM 762 O O . ARG A 1 95 ? 16.321 -0.791 -13.234 1.00 96.75 95 ARG A O 1
ATOM 769 N N . VAL A 1 96 ? 14.269 -0.102 -12.631 1.00 97.00 96 VAL A N 1
ATOM 770 C CA . VAL A 1 96 ? 13.971 0.553 -13.910 1.00 97.00 96 VAL A CA 1
ATOM 771 C C . VAL A 1 96 ? 14.838 1.800 -14.086 1.00 97.00 96 VAL A C 1
ATOM 773 O O . VAL A 1 96 ? 15.338 2.030 -15.181 1.00 97.00 96 VAL A O 1
ATOM 776 N N . ALA A 1 97 ? 15.073 2.570 -13.021 1.00 96.69 97 ALA A N 1
ATOM 777 C CA . ALA A 1 97 ? 15.975 3.717 -13.056 1.00 96.69 97 ALA A CA 1
ATOM 778 C C . ALA A 1 97 ? 17.424 3.303 -13.357 1.00 96.69 97 ALA A C 1
ATOM 780 O O . ALA A 1 97 ? 18.046 3.922 -14.211 1.00 96.69 97 ALA A O 1
ATOM 781 N N . ASP A 1 98 ? 17.926 2.223 -12.749 1.00 97.19 98 ASP A N 1
ATOM 782 C CA . ASP A 1 98 ? 19.261 1.682 -13.039 1.00 97.19 98 ASP A CA 1
ATOM 783 C C . ASP A 1 98 ? 19.396 1.279 -14.522 1.00 97.19 98 ASP A C 1
ATOM 785 O O . ASP A 1 98 ? 20.417 1.557 -15.153 1.00 97.19 98 ASP A O 1
ATOM 789 N N . LEU A 1 99 ? 18.355 0.661 -15.103 1.00 96.06 99 LEU A N 1
ATOM 790 C CA . LEU A 1 99 ? 18.312 0.340 -16.535 1.00 96.06 99 LEU A CA 1
ATOM 791 C C . LEU A 1 99 ? 18.265 1.603 -17.404 1.00 96.06 99 LEU A C 1
ATOM 793 O O . LEU A 1 99 ? 18.988 1.695 -18.394 1.00 96.06 99 LEU A O 1
ATOM 797 N N . ARG A 1 100 ? 17.453 2.593 -17.027 1.00 96.19 100 ARG A N 1
ATOM 798 C CA . ARG A 1 100 ? 17.353 3.870 -17.741 1.00 96.19 100 ARG A CA 1
ATOM 799 C C . ARG A 1 100 ? 18.672 4.625 -17.747 1.00 96.19 100 ARG A C 1
ATOM 801 O O . ARG A 1 100 ? 19.077 5.138 -18.784 1.00 96.19 100 ARG A O 1
ATOM 808 N N . ASP A 1 101 ? 19.350 4.675 -16.610 1.00 96.69 101 ASP A N 1
ATOM 809 C CA . ASP A 1 101 ? 20.618 5.384 -16.469 1.00 96.69 101 ASP A CA 1
ATOM 810 C C . ASP A 1 101 ? 21.744 4.689 -17.257 1.00 96.69 101 ASP A C 1
ATOM 812 O O . ASP A 1 101 ? 22.674 5.353 -17.719 1.00 96.69 101 ASP A O 1
ATOM 816 N N . ALA A 1 102 ? 21.644 3.370 -17.464 1.00 95.81 102 ALA A N 1
ATOM 817 C CA . ALA A 1 102 ? 22.545 2.614 -18.334 1.00 95.81 102 ALA A CA 1
ATOM 818 C C . ALA A 1 102 ? 22.269 2.822 -19.839 1.00 95.81 102 ALA A C 1
ATOM 820 O O . ALA A 1 102 ? 23.209 2.722 -20.629 1.00 95.81 102 ALA A O 1
ATOM 821 N N . TYR A 1 103 ? 21.023 3.134 -20.223 1.00 95.56 103 TYR A N 1
ATOM 822 C CA . TYR A 1 103 ? 20.580 3.320 -21.616 1.00 95.56 103 TYR A CA 1
ATOM 823 C C . TYR A 1 103 ? 19.712 4.590 -21.787 1.00 95.56 103 TYR A C 1
ATOM 825 O O . TYR A 1 103 ? 18.516 4.505 -22.105 1.00 95.56 103 TYR A O 1
ATOM 833 N N . PRO A 1 104 ? 20.276 5.791 -21.555 1.00 93.50 104 PRO A N 1
ATOM 834 C CA . PRO A 1 104 ? 19.519 7.045 -21.513 1.00 93.50 104 PRO A CA 1
ATOM 835 C C . PRO A 1 104 ? 18.992 7.511 -22.879 1.00 93.50 104 PRO A C 1
ATOM 837 O O . PRO A 1 104 ? 18.132 8.385 -22.943 1.00 93.50 104 PRO A O 1
ATOM 840 N N . GLU A 1 105 ? 19.521 6.975 -23.976 1.00 94.38 105 GLU A N 1
ATOM 841 C CA . GLU A 1 105 ? 19.166 7.343 -25.349 1.00 94.38 105 GLU A CA 1
ATOM 842 C C . GLU A 1 105 ? 17.828 6.770 -25.837 1.00 94.38 105 GLU A C 1
ATOM 844 O O . GLU A 1 105 ? 17.334 7.185 -26.887 1.00 94.38 105 GLU A O 1
ATOM 849 N N . LEU A 1 106 ? 17.260 5.808 -25.109 1.00 94.69 106 LEU A N 1
ATOM 850 C CA . LEU A 1 106 ? 16.023 5.127 -25.482 1.00 94.69 106 LEU A CA 1
ATOM 851 C C . LEU A 1 106 ? 14.780 5.924 -25.064 1.00 94.69 106 LEU A C 1
ATOM 853 O O . LEU A 1 106 ? 14.820 6.763 -24.166 1.00 94.69 106 LEU A O 1
ATOM 857 N N . ASP A 1 107 ? 13.648 5.648 -25.714 1.00 96.06 107 ASP A N 1
ATOM 858 C CA . ASP A 1 107 ? 12.359 6.225 -25.328 1.00 96.06 107 ASP A CA 1
ATOM 859 C C . ASP A 1 107 ? 11.734 5.423 -24.178 1.00 96.06 107 ASP A C 1
ATOM 861 O O . ASP A 1 107 ? 11.148 4.358 -24.375 1.00 96.06 107 ASP A O 1
ATOM 865 N N . TRP A 1 108 ? 11.863 5.957 -22.964 1.00 96.56 108 TRP A N 1
ATOM 866 C CA . TRP A 1 108 ? 11.357 5.349 -21.732 1.00 96.56 108 TRP A CA 1
ATOM 867 C C . TRP A 1 108 ? 9.904 5.711 -21.410 1.00 96.56 108 TRP A C 1
ATOM 869 O O . TRP A 1 108 ? 9.351 5.180 -20.446 1.00 96.56 108 TRP A O 1
ATOM 879 N N . SER A 1 109 ? 9.258 6.567 -22.210 1.00 96.69 109 SER A N 1
ATOM 880 C CA . SER A 1 109 ? 7.932 7.121 -21.896 1.00 96.69 109 SER A CA 1
ATOM 881 C C . SER A 1 109 ? 6.856 6.051 -21.669 1.00 96.69 109 SER A C 1
ATOM 883 O O . SER A 1 109 ? 6.017 6.192 -20.781 1.00 96.69 109 SER A O 1
ATOM 885 N N . GLY A 1 110 ? 6.902 4.946 -22.422 1.00 95.75 110 GLY A N 1
ATOM 886 C CA . GLY A 1 110 ? 5.987 3.816 -22.241 1.00 95.75 110 GLY A CA 1
ATOM 887 C C . GLY A 1 110 ? 6.171 3.092 -20.902 1.00 95.75 110 GLY A C 1
ATOM 888 O O . GLY A 1 110 ? 5.186 2.727 -20.262 1.00 95.75 110 GLY A O 1
ATOM 889 N N . ILE A 1 111 ? 7.420 2.931 -20.455 1.00 97.31 111 ILE A N 1
ATOM 890 C CA . ILE A 1 111 ? 7.752 2.302 -19.169 1.00 97.31 111 ILE A CA 1
ATOM 891 C C . ILE A 1 111 ? 7.389 3.231 -18.009 1.00 97.31 111 ILE A C 1
ATOM 893 O O . ILE A 1 111 ? 6.825 2.775 -17.017 1.00 97.31 111 ILE A O 1
ATOM 897 N N . GLU A 1 112 ? 7.677 4.529 -18.139 1.00 96.38 112 GLU A N 1
ATOM 898 C CA . GLU A 1 112 ? 7.308 5.545 -17.146 1.00 96.38 112 GLU A CA 1
ATOM 899 C C . GLU A 1 112 ? 5.787 5.586 -16.958 1.00 96.38 112 GLU A C 1
ATOM 901 O O . GLU A 1 112 ? 5.307 5.457 -15.834 1.00 96.38 112 GLU A O 1
ATOM 906 N N . TYR A 1 113 ? 5.022 5.601 -18.053 1.00 97.31 113 TYR A N 1
ATOM 907 C CA . TYR A 1 113 ? 3.564 5.497 -17.996 1.00 97.31 113 TYR A CA 1
ATOM 908 C C . TYR A 1 113 ? 3.088 4.196 -17.327 1.00 97.31 113 TYR A C 1
ATOM 910 O O . TYR A 1 113 ? 2.163 4.205 -16.513 1.00 97.31 113 TYR A O 1
ATOM 918 N N . ALA A 1 114 ? 3.717 3.059 -17.637 1.00 96.50 114 ALA A N 1
ATOM 919 C CA . ALA A 1 114 ? 3.358 1.783 -17.024 1.00 96.50 114 ALA A CA 1
ATOM 920 C C . ALA A 1 114 ? 3.664 1.747 -15.514 1.00 96.50 114 ALA A C 1
ATOM 922 O O . ALA A 1 114 ? 2.906 1.134 -14.761 1.00 96.50 114 ALA A O 1
ATOM 923 N N . LEU A 1 115 ? 4.734 2.410 -15.059 1.00 96.69 115 LEU A N 1
ATOM 924 C CA . LEU A 1 115 ? 5.041 2.596 -13.638 1.00 96.69 115 LEU A CA 1
ATOM 925 C C . LEU A 1 115 ? 4.035 3.522 -12.952 1.00 96.69 115 LEU A C 1
ATOM 927 O O . LEU A 1 115 ? 3.587 3.198 -11.852 1.00 96.69 115 LEU A O 1
ATOM 931 N N . ASP A 1 116 ? 3.639 4.619 -13.596 1.00 97.00 116 ASP A N 1
ATOM 932 C CA . ASP A 1 116 ? 2.628 5.540 -13.066 1.00 97.00 116 ASP A CA 1
ATOM 933 C C . ASP A 1 116 ? 1.305 4.815 -12.795 1.00 97.00 116 ASP A C 1
ATOM 935 O O . ASP A 1 116 ? 0.726 4.961 -11.719 1.00 97.00 116 ASP A O 1
ATOM 939 N N . LEU A 1 117 ? 0.876 3.923 -13.696 1.00 96.50 117 LEU A N 1
ATOM 940 C CA . LEU A 1 117 ? -0.309 3.087 -13.468 1.00 96.50 117 LEU A CA 1
ATOM 941 C C . LEU A 1 117 ? -0.185 2.186 -12.225 1.00 96.50 117 LEU A C 1
ATOM 943 O O . LEU A 1 117 ? -1.184 1.923 -11.554 1.00 96.50 117 LEU A O 1
ATOM 947 N N . LYS A 1 118 ? 1.022 1.715 -11.880 1.00 95.75 118 LYS A N 1
ATOM 948 C CA . LYS A 1 118 ? 1.240 0.939 -10.644 1.00 95.75 118 LYS A CA 1
ATOM 949 C C . LYS A 1 118 ? 1.136 1.819 -9.400 1.00 95.75 118 LYS A C 1
ATOM 951 O O . LYS A 1 118 ? 0.630 1.352 -8.380 1.00 95.75 118 LYS A O 1
ATOM 956 N N . TRP A 1 119 ? 1.589 3.069 -9.475 1.00 96.00 119 TRP A N 1
ATOM 957 C CA . TRP A 1 119 ? 1.417 4.040 -8.393 1.00 96.00 119 TRP A CA 1
ATOM 958 C C . TRP A 1 119 ? -0.057 4.402 -8.199 1.00 96.00 119 TRP A C 1
ATOM 960 O O . TRP A 1 119 ? -0.538 4.372 -7.069 1.00 96.00 119 TRP A O 1
ATOM 970 N N . GLU A 1 120 ? -0.816 4.600 -9.280 1.00 95.56 120 GLU A N 1
ATOM 971 C CA . GLU A 1 120 ? -2.272 4.783 -9.194 1.00 95.56 120 GLU A CA 1
ATOM 972 C C . GLU A 1 120 ? -2.972 3.579 -8.540 1.00 95.56 120 GLU A C 1
ATOM 974 O O . GLU A 1 120 ? -3.916 3.734 -7.759 1.00 95.56 120 GLU A O 1
ATOM 979 N N . ASP A 1 121 ? -2.525 2.356 -8.837 1.00 93.75 121 ASP A N 1
ATOM 980 C CA . ASP A 1 121 ? -3.044 1.160 -8.175 1.00 93.75 121 ASP A CA 1
ATOM 981 C C . ASP A 1 121 ? -2.711 1.138 -6.673 1.00 93.75 121 ASP A C 1
ATOM 983 O O . ASP A 1 121 ? -3.547 0.705 -5.873 1.00 93.75 121 ASP A O 1
ATOM 987 N N . LEU A 1 122 ? -1.546 1.649 -6.260 1.00 94.12 122 LEU A N 1
ATOM 988 C CA . LEU A 1 122 ? -1.194 1.806 -4.846 1.00 94.12 122 LEU A CA 1
ATOM 989 C C . LEU A 1 122 ? -2.092 2.843 -4.145 1.00 94.12 122 LEU A C 1
ATOM 991 O O . LEU A 1 122 ? -2.581 2.571 -3.045 1.00 94.12 122 LEU A O 1
ATOM 995 N N . ASP A 1 123 ? -2.410 3.963 -4.796 1.00 93.56 123 ASP A N 1
ATOM 996 C CA . ASP A 1 123 ? -3.342 4.976 -4.268 1.00 93.56 123 ASP A CA 1
ATOM 997 C C . ASP A 1 123 ? -4.757 4.401 -4.064 1.00 93.56 123 ASP A C 1
ATOM 999 O O . ASP A 1 123 ? -5.473 4.711 -3.098 1.00 93.56 123 ASP A O 1
ATOM 1003 N N . ARG A 1 124 ? -5.180 3.482 -4.944 1.00 90.31 124 ARG A N 1
ATOM 1004 C CA . ARG A 1 124 ? -6.436 2.731 -4.762 1.00 90.31 124 ARG A CA 1
ATOM 1005 C C . ARG A 1 124 ? -6.376 1.817 -3.539 1.00 90.31 124 ARG A C 1
ATOM 1007 O O . ARG A 1 124 ? -7.388 1.671 -2.846 1.00 90.31 124 ARG A O 1
ATOM 1014 N N . VAL A 1 125 ? -5.228 1.197 -3.257 1.00 89.94 125 VAL A N 1
ATOM 1015 C CA . VAL A 1 125 ? -5.024 0.398 -2.035 1.00 89.94 125 VAL A CA 1
ATOM 1016 C C . VAL A 1 125 ? -5.096 1.284 -0.793 1.00 89.94 125 VAL A C 1
ATOM 1018 O O . VAL A 1 125 ? -5.792 0.922 0.158 1.00 89.94 125 VAL A O 1
ATOM 1021 N N . GLU A 1 126 ? -4.466 2.459 -0.811 1.00 92.12 126 GLU A N 1
ATOM 1022 C CA . GLU A 1 126 ? -4.556 3.433 0.282 1.00 92.12 126 GLU A CA 1
ATOM 1023 C C . GLU A 1 126 ? -6.012 3.838 0.553 1.00 92.12 126 GLU A C 1
ATOM 1025 O O . GLU A 1 126 ? -6.490 3.768 1.689 1.00 92.12 126 GLU A O 1
ATOM 1030 N N . SER A 1 127 ? -6.767 4.148 -0.503 1.00 89.50 127 SER A N 1
ATOM 1031 C CA . SER A 1 127 ? -8.192 4.479 -0.405 1.00 89.50 127 SER A CA 1
ATOM 1032 C C . SER A 1 127 ? -9.012 3.338 0.214 1.00 89.50 127 SER A C 1
ATOM 1034 O O . SER A 1 127 ? -9.861 3.565 1.081 1.00 89.50 127 SER A O 1
ATOM 1036 N N . LYS A 1 128 ? -8.743 2.081 -0.168 1.00 88.69 128 LYS A N 1
ATOM 1037 C CA . LYS A 1 128 ? -9.387 0.903 0.442 1.00 88.69 128 LYS A CA 1
ATOM 1038 C C . LYS A 1 128 ? -9.031 0.761 1.923 1.00 88.69 128 LYS A C 1
ATOM 1040 O O . LYS A 1 128 ? -9.905 0.428 2.724 1.00 88.69 128 LYS A O 1
ATOM 1045 N N . ILE A 1 129 ? -7.780 1.020 2.298 1.00 90.19 129 ILE A N 1
ATOM 1046 C CA . ILE A 1 129 ? -7.329 1.008 3.695 1.00 90.19 129 ILE A CA 1
ATOM 1047 C C . ILE A 1 129 ? -8.056 2.086 4.505 1.00 90.19 129 ILE A C 1
ATOM 1049 O O . ILE A 1 129 ? -8.535 1.798 5.605 1.00 90.19 129 ILE A O 1
ATOM 1053 N N . ALA A 1 130 ? -8.199 3.295 3.960 1.00 88.75 130 ALA A N 1
ATOM 1054 C CA . ALA A 1 130 ? -8.940 4.379 4.598 1.00 88.75 130 ALA A CA 1
ATOM 1055 C C . ALA A 1 130 ? -10.410 3.997 4.839 1.00 88.75 130 ALA A C 1
ATOM 1057 O O . ALA A 1 130 ? -10.917 4.150 5.951 1.00 88.75 130 ALA A O 1
ATOM 1058 N N . ILE A 1 131 ? -11.065 3.395 3.840 1.00 87.31 131 ILE A N 1
ATOM 1059 C CA . ILE A 1 131 ? -12.428 2.864 3.978 1.00 87.31 131 ILE A CA 1
ATOM 1060 C C . ILE A 1 131 ? -12.476 1.798 5.082 1.00 87.31 131 ILE A C 1
ATOM 1062 O O . ILE A 1 131 ? -13.328 1.867 5.962 1.00 87.31 131 ILE A O 1
ATOM 1066 N N . GLN A 1 132 ? -11.550 0.835 5.101 1.00 86.00 132 GLN A N 1
ATOM 1067 C CA . GLN A 1 132 ? -11.520 -0.210 6.134 1.00 86.00 132 GLN A CA 1
ATOM 1068 C C . GLN A 1 132 ? -11.355 0.359 7.553 1.00 86.00 132 GLN A C 1
ATOM 1070 O O . GLN A 1 132 ? -11.999 -0.135 8.483 1.00 86.00 132 GLN A O 1
ATOM 1075 N N . ARG A 1 133 ? -10.553 1.418 7.726 1.00 86.50 133 ARG A N 1
ATOM 1076 C CA . ARG A 1 133 ? -10.448 2.150 9.000 1.00 86.50 133 ARG A CA 1
ATOM 1077 C C . ARG A 1 133 ? -11.783 2.786 9.388 1.00 86.50 133 ARG A C 1
ATOM 1079 O O . ARG A 1 133 ? -12.258 2.561 10.498 1.00 86.50 133 ARG A O 1
ATOM 1086 N N . GLN A 1 134 ? -12.431 3.483 8.456 1.00 86.81 134 GLN A N 1
ATOM 1087 C CA . GLN A 1 134 ? -13.734 4.109 8.690 1.00 86.81 134 GLN A CA 1
ATOM 1088 C C . GLN A 1 134 ? -14.824 3.085 9.050 1.00 86.81 134 GLN A C 1
ATOM 1090 O O . GLN A 1 134 ? -15.649 3.336 9.929 1.00 86.81 134 GLN A O 1
ATOM 1095 N N . TRP A 1 135 ? -14.829 1.909 8.415 1.00 84.06 135 TRP A N 1
ATOM 1096 C CA . TRP A 1 135 ? -15.754 0.824 8.757 1.00 84.06 135 TRP A CA 1
ATOM 1097 C C . TRP A 1 135 ? -15.534 0.307 10.182 1.00 84.06 135 TRP A C 1
ATOM 1099 O O . TRP A 1 135 ? -16.510 0.085 10.898 1.00 84.06 135 TRP A O 1
ATOM 1109 N N . ALA A 1 136 ? -14.279 0.146 10.614 1.00 83.00 136 ALA A N 1
ATOM 1110 C CA . ALA A 1 136 ? -13.968 -0.278 11.979 1.00 83.00 136 ALA A CA 1
ATOM 1111 C C . ALA A 1 136 ? -14.454 0.743 13.025 1.00 83.00 136 ALA A C 1
ATOM 1113 O O . ALA A 1 136 ? -14.991 0.354 14.061 1.00 83.00 136 ALA A O 1
ATOM 1114 N N . GLU A 1 137 ? -14.331 2.040 12.738 1.00 81.50 137 GLU A N 1
ATOM 1115 C CA . GLU A 1 137 ? -14.854 3.112 13.596 1.00 81.50 137 GLU A CA 1
ATOM 1116 C C . GLU A 1 137 ? -16.383 3.149 13.609 1.00 81.50 137 GLU A C 1
ATOM 1118 O O . GLU A 1 137 ? -17.002 3.212 14.670 1.00 81.50 137 GLU A O 1
ATOM 1123 N N . THR A 1 138 ? -17.006 3.019 12.438 1.00 83.44 138 THR A N 1
ATOM 1124 C CA . THR A 1 138 ? -18.468 3.009 12.302 1.00 83.44 138 THR A CA 1
ATOM 1125 C C . THR A 1 138 ? -19.086 1.822 13.044 1.00 83.44 138 THR A C 1
ATOM 1127 O O . THR A 1 138 ? -20.124 1.965 13.687 1.00 83.44 138 THR A O 1
ATOM 1130 N N . ALA A 1 139 ? -18.441 0.651 13.010 1.00 81.19 139 ALA A N 1
ATOM 1131 C CA . ALA A 1 139 ? -18.893 -0.526 13.747 1.00 81.19 139 ALA A CA 1
ATOM 1132 C C . ALA A 1 139 ? -18.935 -0.282 15.265 1.00 81.19 139 ALA A C 1
ATOM 1134 O O . ALA A 1 139 ? -19.879 -0.726 15.918 1.00 81.19 139 ALA A O 1
ATOM 1135 N N . ILE A 1 140 ? -17.962 0.458 15.814 1.00 77.62 140 ILE A N 1
ATOM 1136 C CA . ILE A 1 140 ? -17.960 0.875 17.226 1.00 77.62 140 ILE A CA 1
ATOM 1137 C C . ILE A 1 140 ? -19.166 1.775 17.501 1.00 77.62 140 ILE A C 1
ATOM 1139 O O . ILE A 1 140 ? -19.964 1.468 18.379 1.00 77.62 140 ILE A O 1
ATOM 1143 N N . THR A 1 141 ? -19.360 2.830 16.702 1.00 77.69 141 THR A N 1
ATOM 1144 C CA . THR A 1 141 ? -20.481 3.766 16.885 1.00 77.69 141 THR A CA 1
ATOM 1145 C C . THR A 1 141 ? -21.840 3.067 16.833 1.00 77.69 141 THR A C 1
ATOM 1147 O O . THR A 1 141 ? -22.717 3.344 17.653 1.00 77.69 141 THR A O 1
ATOM 1150 N N . ILE A 1 142 ? -22.029 2.137 15.893 1.00 78.25 142 ILE A N 1
ATOM 1151 C CA . ILE A 1 142 ? -23.264 1.354 15.785 1.00 78.25 142 ILE A CA 1
ATOM 1152 C C . ILE A 1 142 ? -23.457 0.490 17.036 1.00 78.25 142 ILE A C 1
ATOM 1154 O O . ILE A 1 142 ? -24.535 0.511 17.629 1.00 78.25 142 ILE A O 1
ATOM 1158 N N . LEU A 1 143 ? -22.431 -0.245 17.470 1.00 78.06 143 LEU A N 1
ATOM 1159 C CA . LEU A 1 143 ? -22.523 -1.088 18.664 1.00 78.06 143 LEU A CA 1
ATOM 1160 C C . LEU A 1 143 ? -22.807 -0.271 19.927 1.00 78.06 143 LEU A C 1
ATOM 1162 O O . LEU A 1 143 ? -23.650 -0.678 20.729 1.00 78.06 143 LEU A O 1
ATOM 1166 N N . ASP A 1 144 ? -22.187 0.894 20.077 1.00 71.69 144 ASP A N 1
ATOM 1167 C CA . ASP A 1 144 ? -22.440 1.810 21.190 1.00 71.69 144 ASP A CA 1
ATOM 1168 C C . ASP A 1 144 ? -23.861 2.382 21.144 1.00 71.69 144 ASP A C 1
ATOM 1170 O O . ASP A 1 144 ? -24.501 2.533 22.179 1.00 71.69 144 ASP A O 1
ATOM 1174 N N . THR A 1 145 ? -24.424 2.608 19.957 1.00 75.81 145 THR A N 1
ATOM 1175 C CA . THR A 1 145 ? -25.826 3.040 19.818 1.00 75.81 145 THR A CA 1
ATOM 1176 C C . THR A 1 145 ? -26.803 1.985 20.353 1.00 75.81 145 THR A C 1
ATOM 1178 O O . THR A 1 145 ? -27.847 2.329 20.908 1.00 75.81 145 THR A O 1
ATOM 1181 N N . PHE A 1 146 ? -26.479 0.693 20.214 1.00 69.44 146 PHE A N 1
ATOM 1182 C CA . PHE A 1 146 ? -27.343 -0.407 20.660 1.00 69.44 146 PHE A CA 1
ATOM 1183 C C . PHE A 1 146 ? -27.052 -0.909 22.072 1.00 69.44 146 PHE A C 1
ATOM 1185 O O . PHE A 1 146 ? -27.957 -1.450 22.709 1.00 69.44 146 PHE A O 1
ATOM 1192 N N . THR A 1 147 ? -25.827 -0.741 22.565 1.00 70.81 147 THR A N 1
ATOM 1193 C CA . THR A 1 147 ? -25.375 -1.293 23.854 1.00 70.81 147 THR A CA 1
ATOM 1194 C C . THR A 1 147 ? -24.926 -0.237 24.862 1.00 70.81 147 THR A C 1
ATOM 1196 O O . THR A 1 147 ? -24.606 -0.591 25.993 1.00 70.81 147 THR A O 1
ATOM 1199 N N . GLY A 1 148 ? -24.913 1.037 24.467 1.00 66.75 148 GLY A N 1
ATOM 1200 C CA . GLY A 1 148 ? -24.522 2.181 25.282 1.00 66.75 148 GLY A CA 1
ATOM 1201 C C . GLY A 1 148 ? -25.565 2.624 26.314 1.00 66.75 148 GLY A C 1
ATOM 1202 O O . GLY A 1 148 ? -26.646 2.040 26.420 1.00 66.75 148 GLY A O 1
ATOM 1203 N N . PRO A 1 149 ? -25.266 3.684 27.084 1.00 60.03 149 PRO A N 1
ATOM 1204 C CA . PRO A 1 149 ? -26.161 4.197 28.118 1.00 60.03 149 PRO A CA 1
ATOM 1205 C C . PRO A 1 149 ? -27.491 4.670 27.518 1.00 60.03 149 PRO A C 1
ATOM 1207 O O . PRO A 1 149 ? -27.508 5.539 26.647 1.00 60.03 149 PRO A O 1
ATOM 1210 N N . GLY A 1 150 ? -28.612 4.114 27.989 1.00 62.22 150 GLY A N 1
ATOM 1211 C CA . GLY A 1 150 ? -29.943 4.449 27.461 1.00 62.22 150 GLY A CA 1
ATOM 1212 C C . GLY A 1 150 ? -30.285 3.775 26.128 1.00 62.22 150 GLY A C 1
ATOM 1213 O O . GLY A 1 150 ? -31.316 4.089 25.530 1.00 62.22 150 GLY A O 1
ATOM 1214 N N . ALA A 1 151 ? -29.450 2.841 25.665 1.00 64.69 151 ALA A N 1
ATOM 1215 C CA . ALA A 1 151 ? -29.697 2.092 24.447 1.00 64.69 151 ALA A CA 1
ATOM 1216 C C . ALA A 1 151 ? -30.807 1.034 24.621 1.00 64.69 151 ALA A C 1
ATOM 1218 O O . ALA A 1 151 ? -31.042 0.543 25.731 1.00 64.69 151 ALA A O 1
ATOM 1219 N N . PRO A 1 152 ? -31.468 0.602 23.528 1.00 60.47 152 PRO A N 1
ATOM 1220 C CA . PRO A 1 152 ? -32.572 -0.358 23.594 1.00 60.47 152 PRO A CA 1
ATOM 1221 C C . PRO A 1 152 ? -32.206 -1.680 24.285 1.00 60.47 152 PRO A C 1
ATOM 1223 O O . PRO A 1 152 ? -33.039 -2.260 24.981 1.00 60.47 152 PRO A O 1
ATOM 1226 N N . LEU A 1 153 ? -30.961 -2.152 24.134 1.00 58.56 153 LEU A N 1
ATOM 1227 C CA . LEU A 1 153 ? -30.506 -3.407 24.743 1.00 58.56 153 LEU A CA 1
ATOM 1228 C C . LEU A 1 153 ? -29.986 -3.239 26.174 1.00 58.56 153 LEU A C 1
ATOM 1230 O O . LEU A 1 153 ? -29.770 -4.244 26.845 1.00 58.56 153 LEU A O 1
ATOM 1234 N N . ASP A 1 154 ? -29.839 -2.014 26.683 1.00 52.75 154 ASP A N 1
ATOM 1235 C CA . ASP A 1 154 ? -29.370 -1.759 28.051 1.00 52.75 154 ASP A CA 1
ATOM 1236 C C . ASP A 1 154 ? -30.348 -2.326 29.106 1.00 52.75 154 ASP A C 1
ATOM 1238 O O . ASP A 1 154 ? -29.961 -2.862 30.147 1.00 52.75 154 ASP A O 1
ATOM 1242 N N . SER A 1 155 ? -31.644 -2.324 28.777 1.00 51.69 155 SER A N 1
ATOM 1243 C CA . SER A 1 155 ? -32.718 -2.897 29.598 1.00 51.69 155 SER A CA 1
ATOM 1244 C C . SER A 1 155 ? -32.964 -4.398 29.373 1.00 51.69 155 SER A C 1
ATOM 1246 O O . SER A 1 155 ? -33.740 -5.006 30.116 1.00 51.69 155 SER A O 1
ATOM 1248 N N . SER A 1 156 ? -32.289 -5.016 28.396 1.00 51.31 156 SER A N 1
ATOM 1249 C CA . SER A 1 156 ? -32.486 -6.423 28.040 1.00 51.31 156 SER A CA 1
ATOM 1250 C C . SER A 1 156 ? -31.860 -7.368 29.078 1.00 51.31 156 SER A C 1
ATOM 1252 O O . SER A 1 156 ? -30.722 -7.150 29.496 1.00 51.31 156 SER A O 1
ATOM 1254 N N . PRO A 1 157 ? -32.534 -8.465 29.474 1.00 52.25 157 PRO A N 1
ATOM 1255 C CA . PRO A 1 157 ? -31.930 -9.524 30.291 1.00 52.25 157 PRO A CA 1
ATOM 1256 C C . PRO A 1 157 ? -30.795 -10.282 29.574 1.00 52.25 157 PRO A C 1
ATOM 1258 O O . PRO A 1 157 ? -30.068 -11.030 30.218 1.00 52.25 157 PRO A O 1
ATOM 1261 N N . LEU A 1 158 ? -30.617 -10.075 28.262 1.00 52.97 158 LEU A N 1
ATOM 1262 C CA . LEU A 1 158 ? -29.486 -10.588 27.476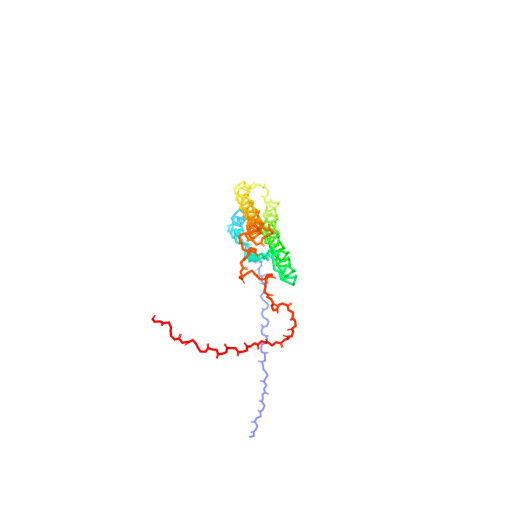 1.00 52.97 158 LEU A CA 1
ATOM 1263 C C . LEU A 1 158 ? -28.278 -9.637 27.469 1.00 52.97 158 LEU A C 1
ATOM 1265 O O . LEU A 1 158 ? -27.278 -9.929 26.817 1.00 52.97 158 LEU A O 1
ATOM 1269 N N . ASN A 1 159 ? -28.364 -8.492 28.154 1.00 50.47 159 ASN A N 1
ATOM 1270 C CA . ASN A 1 159 ? -27.254 -7.558 28.273 1.00 50.47 159 ASN A CA 1
ATOM 1271 C C . ASN A 1 159 ? -26.102 -8.221 29.059 1.00 50.47 159 ASN A C 1
ATOM 1273 O O . ASN A 1 159 ? -26.293 -8.550 30.235 1.00 50.47 159 ASN A O 1
ATOM 1277 N N . PRO A 1 160 ? -24.907 -8.401 28.464 1.00 49.97 160 PRO A N 1
ATOM 1278 C CA . PRO A 1 160 ? -23.786 -9.048 29.141 1.00 49.97 160 PRO A CA 1
ATOM 1279 C C . PRO A 1 160 ? -23.324 -8.305 30.409 1.00 49.97 160 PRO A C 1
ATOM 1281 O O . PRO A 1 160 ? -22.847 -8.966 31.331 1.00 49.97 160 PRO A O 1
ATOM 1284 N N . ALA A 1 161 ? -23.549 -6.984 30.530 1.00 46.94 161 ALA A N 1
ATOM 1285 C CA . ALA A 1 161 ? -23.305 -6.239 31.779 1.00 46.94 161 ALA A CA 1
ATOM 1286 C C . ALA A 1 161 ? -24.310 -6.557 32.896 1.00 46.94 161 ALA A C 1
ATOM 1288 O O . ALA A 1 161 ? -24.001 -6.368 34.070 1.00 46.94 161 ALA A O 1
ATOM 1289 N N . ARG A 1 162 ? -25.521 -7.015 32.553 1.00 44.34 162 ARG A N 1
ATOM 1290 C CA . ARG A 1 162 ? -26.579 -7.346 33.519 1.00 44.34 162 ARG A CA 1
ATOM 1291 C C . ARG A 1 162 ? -26.529 -8.786 34.005 1.00 44.34 162 ARG A C 1
ATOM 1293 O O . ARG A 1 162 ? -27.397 -9.148 34.794 1.00 44.34 162 ARG A O 1
ATOM 1300 N N . ASN A 1 163 ? -25.566 -9.606 33.570 1.00 43.69 163 ASN A N 1
ATOM 1301 C CA . ASN A 1 163 ? -25.471 -10.979 34.054 1.00 43.69 163 ASN A CA 1
ATOM 1302 C C . ASN A 1 163 ? -25.306 -10.976 35.593 1.00 43.69 163 ASN A C 1
ATOM 1304 O O . ASN A 1 163 ? -24.236 -10.603 36.083 1.00 43.69 163 ASN A O 1
ATOM 1308 N N . PRO A 1 164 ? -26.322 -11.397 36.376 1.00 43.12 164 PRO A N 1
ATOM 1309 C CA . PRO A 1 164 ? -26.295 -11.298 37.838 1.00 43.12 164 PRO A CA 1
ATOM 1310 C C . PRO A 1 164 ? -25.268 -12.240 38.482 1.00 43.12 164 PRO A C 1
ATOM 1312 O O . PRO A 1 164 ? -25.043 -12.174 39.686 1.00 43.12 164 PRO A O 1
ATOM 1315 N N . TYR A 1 165 ? -24.643 -13.115 37.688 1.00 40.00 165 TYR A N 1
ATOM 1316 C CA . TYR A 1 165 ? -23.643 -14.089 38.122 1.00 40.00 165 TYR A CA 1
ATOM 1317 C C . TYR A 1 165 ? -22.195 -13.657 37.831 1.00 40.00 165 TYR A C 1
ATOM 1319 O O . TYR A 1 165 ? -21.276 -14.467 37.916 1.00 40.00 165 TYR A O 1
ATOM 1327 N N . GLY A 1 166 ? -21.955 -12.373 37.540 1.00 38.41 166 GLY A N 1
ATOM 1328 C CA . GLY A 1 166 ? -20.617 -11.774 37.402 1.00 38.41 166 GLY A CA 1
ATOM 1329 C C . GLY A 1 166 ? -19.816 -11.639 38.708 1.00 38.41 166 GLY A C 1
ATOM 1330 O O . GLY A 1 166 ? -18.993 -10.735 38.827 1.00 38.41 166 GLY A O 1
ATOM 1331 N N . GLY A 1 167 ? -20.043 -12.509 39.695 1.00 36.91 167 GLY A N 1
ATOM 1332 C CA . GLY A 1 167 ? -19.371 -12.481 40.989 1.00 36.91 167 GLY A CA 1
ATOM 1333 C C . GLY A 1 167 ? -19.212 -13.883 41.570 1.00 36.91 167 GLY A C 1
ATOM 1334 O O . GLY A 1 167 ? -20.188 -14.475 42.013 1.00 36.91 167 GLY A O 1
ATOM 1335 N N . TYR A 1 168 ? -17.956 -14.335 41.626 1.00 32.06 168 TYR A N 1
ATOM 1336 C CA . TYR A 1 168 ? -17.413 -15.533 42.289 1.00 32.06 168 TYR A CA 1
ATOM 1337 C C . TYR A 1 168 ? -17.441 -16.879 41.541 1.00 32.06 168 TYR A C 1
ATOM 1339 O O . TYR A 1 168 ? -18.483 -17.461 41.278 1.00 32.06 168 TYR A O 1
ATOM 1347 N N . GLY A 1 169 ? -16.232 -17.442 41.392 1.00 34.03 169 GLY A N 1
ATOM 1348 C CA . GLY A 1 169 ? -15.988 -18.883 41.512 1.00 34.03 169 GLY A CA 1
ATOM 1349 C C . GLY A 1 169 ? -15.953 -19.658 40.201 1.00 34.03 169 GLY A C 1
ATOM 1350 O O . GLY A 1 169 ? -16.957 -19.804 39.518 1.00 34.03 169 GLY A O 1
ATOM 1351 N N . GLY A 1 170 ? -14.784 -20.206 39.865 1.00 35.38 170 GLY A N 1
ATOM 1352 C CA . GLY A 1 170 ? -14.648 -21.118 38.739 1.00 35.38 170 GLY A CA 1
ATOM 1353 C C . GLY A 1 170 ? -15.550 -22.339 38.883 1.00 35.38 170 GLY A C 1
ATOM 1354 O O . GLY A 1 170 ? -15.479 -23.020 39.889 1.00 35.38 170 GLY A O 1
ATOM 1355 N N . TYR A 1 171 ? -16.351 -22.613 37.860 1.00 31.36 171 TYR A N 1
ATOM 1356 C CA . TYR A 1 171 ? -16.708 -23.946 37.379 1.00 31.36 171 TYR A CA 1
ATOM 1357 C C . TYR A 1 171 ? -17.253 -23.753 35.965 1.00 31.36 171 TYR A C 1
ATOM 1359 O O . TYR A 1 171 ? -18.282 -23.117 35.757 1.00 31.36 171 TYR A O 1
ATOM 1367 N N . ARG A 1 172 ? -16.532 -24.284 34.977 1.00 37.38 172 ARG A N 1
ATOM 1368 C CA . ARG A 1 172 ? -17.080 -24.572 33.652 1.00 37.38 172 ARG A CA 1
ATOM 1369 C C . ARG A 1 172 ? -18.048 -25.740 33.864 1.00 37.38 172 ARG A C 1
ATOM 1371 O O . ARG A 1 172 ? -17.572 -26.795 34.285 1.00 37.38 172 ARG A O 1
ATOM 1378 N N . PRO A 1 173 ? -19.365 -25.607 33.647 1.00 35.47 173 PRO A N 1
ATOM 1379 C CA . PRO A 1 173 ? -20.209 -26.780 33.609 1.00 35.47 173 PRO A CA 1
ATOM 1380 C C . PRO A 1 173 ? -19.962 -27.419 32.246 1.00 35.47 173 PRO A C 1
ATOM 1382 O O . PRO A 1 173 ? -20.405 -26.900 31.219 1.00 35.47 173 PRO A O 1
ATOM 1385 N N . ASP A 1 174 ? -19.226 -28.528 32.238 1.00 40.78 174 ASP A N 1
ATOM 1386 C CA . ASP A 1 174 ? -19.344 -29.516 31.174 1.00 40.78 174 ASP A CA 1
ATOM 1387 C C . ASP A 1 174 ? -20.820 -29.912 31.101 1.00 40.78 174 ASP A C 1
ATOM 1389 O O . ASP A 1 174 ? -21.321 -30.721 31.876 1.00 40.78 174 ASP A O 1
ATOM 1393 N N . THR A 1 175 ? -21.547 -29.271 30.195 1.00 39.62 175 THR A N 1
ATOM 1394 C CA . THR A 1 175 ? -22.880 -29.694 29.795 1.00 39.62 175 THR A CA 1
ATOM 1395 C C . THR A 1 175 ? -22.739 -30.327 28.427 1.00 39.62 175 THR A C 1
ATOM 1397 O O . THR A 1 175 ? -23.078 -29.768 27.389 1.00 39.62 175 THR A O 1
ATOM 1400 N N . SER A 1 176 ? -22.241 -31.561 28.455 1.00 39.00 176 SER A N 1
ATOM 1401 C CA . SER A 1 176 ? -22.697 -32.621 27.565 1.00 39.00 176 SER A CA 1
ATOM 1402 C C . SER A 1 176 ? -24.203 -32.828 27.782 1.00 39.00 176 SER A C 1
ATOM 1404 O O . SER A 1 176 ? -24.651 -33.818 28.350 1.00 39.00 176 SER A O 1
ATOM 1406 N N . VAL A 1 177 ? -25.010 -31.859 27.358 1.00 35.84 177 VAL A N 1
ATOM 1407 C CA . VAL A 1 177 ? -26.446 -32.051 27.195 1.00 35.84 177 VAL A CA 1
ATOM 1408 C C . VAL A 1 177 ? -26.641 -32.401 25.734 1.00 35.84 177 VAL A C 1
ATOM 1410 O O . VAL A 1 177 ? -26.597 -31.550 24.849 1.00 35.84 177 VAL A O 1
ATOM 1413 N N . SER A 1 178 ? -26.774 -33.705 25.505 1.00 39.31 178 SER A N 1
ATOM 1414 C CA . SER A 1 178 ? -27.306 -34.303 24.291 1.00 39.31 178 SER A CA 1
ATOM 1415 C C . SER A 1 178 ? -28.464 -33.460 23.772 1.00 39.31 178 SER A C 1
ATOM 1417 O O . SER A 1 178 ? -29.438 -33.262 24.495 1.00 39.31 178 SER A O 1
ATOM 1419 N N . ALA A 1 179 ? -28.359 -32.970 22.539 1.00 33.00 179 ALA A N 1
ATOM 1420 C CA . ALA A 1 179 ? -29.478 -32.354 21.844 1.00 33.00 179 ALA A CA 1
ATOM 1421 C C . ALA A 1 179 ? -30.669 -33.334 21.832 1.00 33.00 179 ALA A C 1
ATOM 1423 O O . ALA A 1 179 ? -30.544 -34.414 21.248 1.00 33.00 179 ALA A O 1
ATOM 1424 N N . PRO A 1 180 ? -31.817 -33.014 22.455 1.00 39.78 180 PRO A N 1
ATOM 1425 C CA . PRO A 1 180 ? -33.061 -33.702 22.163 1.00 39.78 180 PRO A CA 1
ATOM 1426 C C . PRO A 1 180 ? -33.619 -33.100 20.871 1.00 39.78 180 PRO A C 1
ATOM 1428 O O . PRO A 1 180 ? -33.608 -31.882 20.696 1.00 39.78 180 PRO A O 1
ATOM 1431 N N . GLY A 1 181 ? -34.049 -33.976 19.964 1.00 33.00 181 GLY A N 1
ATOM 1432 C CA . GLY A 1 181 ? -34.439 -33.673 18.590 1.00 33.00 181 GLY A CA 1
ATOM 1433 C C . GLY A 1 181 ? -35.256 -32.394 18.404 1.00 33.00 181 GLY A C 1
ATOM 1434 O O . GLY A 1 181 ? -36.279 -32.175 19.051 1.00 33.00 181 GLY A O 1
ATOM 1435 N N . VAL A 1 182 ? -34.796 -31.587 17.452 1.00 28.44 182 VAL A N 1
ATOM 1436 C CA . VAL A 1 182 ? -35.634 -30.637 16.718 1.00 28.44 182 VAL A CA 1
ATOM 1437 C C . VAL A 1 182 ? -36.499 -31.472 15.752 1.00 28.44 182 VAL A C 1
ATOM 1439 O O . VAL A 1 182 ? -35.943 -32.398 15.155 1.00 28.44 182 VAL A O 1
ATOM 1442 N N . PRO A 1 183 ? -37.822 -31.229 15.653 1.00 48.34 183 PRO A N 1
ATOM 1443 C CA . PRO A 1 183 ? -38.712 -31.963 14.747 1.00 48.34 183 PRO A CA 1
ATOM 1444 C C . PRO A 1 183 ? -38.325 -31.821 13.270 1.00 48.34 183 PRO A C 1
ATOM 1446 O O . PRO A 1 183 ? -37.745 -30.773 12.903 1.00 48.34 183 PRO A O 1
#

pLDDT: mean 74.47, std 22.02, range [28.44, 97.75]

Foldseek 3Di:
DDDDDDDDPPPPPPDDPPDPPPPPPPDDDLLVVLVVLLVPDDLDLDLVADQQQADFPLDPPVRNVVSVVSVVVRLVSLVCSLVVSVVVLVVSVVVNVVSCVVPVPDDCVVSVVSSVVSVVVSVVSVVVSVVSNVVSVVSRVVSCCQRPDPHPCVPPPPNPNNPPPPDDDDDDPPPPPPDDDDD